Protein AF-A0A482EBH2-F1 (afdb_monomer)

Nearest PDB structures (foldseek):
  5t2n-assembly1_A  TM=8.256E-01  e=3.421E-13  synthetic construct
  6uwj-assembly1_A  TM=8.389E-01  e=2.023E-12  synthetic construct
  6bda-assembly1_A  TM=8.508E-01  e=2.023E-12  Ophiostoma novo-ulmi subsp. americana
  6uwg-assembly1_A  TM=8.204E-01  e=4.636E-12  synthetic construct
  3qqy-assembly1_A  TM=8.266E-01  e=2.720E-12  Ophiostoma novo-ulmi subsp. americana

pLDDT: mean 75.26, std 20.35, range [25.06, 97.5]

Sequence (273 aa):
MNNKVHLTKEGLYQIINIKTSMNLGLSDMLKSEFNEYIPVERPVINTENIPDPYWIAGFVSGEGNFSVNITKSTNKIGKRVQLRFRVTQHERDLKLLEVLIKYLGTGSIYKYPNQPARNFFFYCLISLIYLQITKKMDFMFKKRLLSNASMQHIGFTKLFKRSLGHTDLFYNKNFTGFNAFFGTRHFSTSKPVIVYSNTDTERLKILKENRGKSGVYCWKNNLNGNTYIGSSIELSKRFIQYFNTKYLLLNNSMAICRALIKYGNSNFSLEIL

Organism: NCBI:txid47236

Solvent-accessible surface area (backbone atoms only — not comparable to full-atom values): 16002 Å² total; per-residue (Å²): 107,94,85,50,50,53,80,40,73,69,37,39,50,53,48,49,12,46,40,43,55,38,95,88,31,65,52,72,71,55,49,75,74,48,88,78,76,62,65,44,82,75,82,82,83,82,63,81,69,84,91,47,72,59,55,54,29,54,50,39,36,76,43,38,45,60,47,78,46,77,42,83,37,95,52,99,82,42,56,42,80,41,71,38,42,35,39,55,44,50,51,93,46,46,59,49,52,53,39,49,28,64,73,65,72,51,50,47,79,44,73,70,84,88,46,95,90,63,79,46,43,32,31,39,41,38,66,74,75,56,76,63,48,50,56,55,45,46,64,42,47,72,81,50,45,56,64,73,47,34,58,36,44,53,54,51,52,53,53,46,53,59,56,46,76,76,46,92,80,74,79,73,88,84,66,91,70,67,75,80,74,67,68,83,70,84,71,78,73,81,71,57,81,44,78,42,82,33,45,52,86,40,39,69,57,56,39,62,78,26,55,88,32,58,50,38,37,35,39,33,33,71,84,79,68,52,73,44,68,51,71,34,77,38,36,21,65,55,50,53,42,72,75,27,68,70,52,25,65,76,41,50,88,40,70,61,33,46,46,42,71,74,62,40,50,69,40,22,24,39,32,36,94

Secondary structure (DSSP, 8-state):
-TT-GGGSHHHHHHHHHHHHTSTT---HHHHHH-S---PPPPPP----S-S-HHHHHHHHHHHEEEEEEEEE-SSTTSEEEEEEEEEEEEGGGHHHHHHHHHHHT--EEEEPPS-TTSTTEEEEEE---HHHHHHHHHHHHSS---SHHHHHHHHHHHHHHHHHTT-TT------TTGGGS-----------SEEES-TTTTHHHHHHHTTT--EEEEEEETTT--EEEEEESSHHHHHHHHT-HHHHHHTTTSHHHHHHHHH-GGGEEEEE-

Radius of gyration: 24.24 Å; Cα contacts (8 Å, |Δi|>4): 340; chains: 1; bounding box: 54×57×68 Å

Mean predicted aligned error: 16.68 Å

InterPro domains:
  IPR000305 GIY-YIG endonuclease [PS50164] (212-273)
  IPR004860 Homing endonuclease, LAGLIDADG domain [PF00961] (56-120)
  IPR006350 Intron endonuclease, group I [TIGR01453] (213-273)
  IPR027434 Homing endonuclease [G3DSA:3.10.28.10] (41-174)
  IPR027434 Homing endonuclease [SSF55608] (47-161)
  IPR035901 GIY-YIG endonuclease superfamily [G3DSA:3.40.1440.10] (213-273)
  IPR035901 GIY-YIG endonuclease superfamily [SSF82771] (213-272)
  IPR051289 LAGLIDADG Homing Endonuclease [PTHR36181] (4-120)

Structure (mmCIF, N/CA/C/O backbone):
data_AF-A0A482EBH2-F1
#
_entry.id   AF-A0A482EBH2-F1
#
loop_
_atom_site.group_PDB
_atom_site.id
_atom_site.type_symbol
_atom_site.label_atom_id
_atom_site.label_alt_id
_atom_site.label_comp_id
_atom_site.label_asym_id
_atom_site.label_entity_id
_atom_site.label_seq_id
_atom_site.pdbx_PDB_ins_code
_atom_site.Cartn_x
_atom_site.Cartn_y
_atom_site.Cartn_z
_atom_site.occupancy
_atom_site.B_iso_or_equiv
_atom_site.auth_seq_id
_atom_site.auth_comp_id
_atom_site.auth_asym_id
_atom_site.auth_atom_id
_atom_site.pdbx_PDB_model_num
ATOM 1 N N . MET A 1 1 ? -20.239 1.085 18.382 1.00 74.06 1 MET A N 1
ATOM 2 C CA . MET A 1 1 ? -19.701 2.245 19.135 1.00 74.06 1 MET A CA 1
ATOM 3 C C . MET A 1 1 ? -20.564 3.499 19.015 1.00 74.06 1 MET A C 1
ATOM 5 O O . MET A 1 1 ? -20.867 4.066 20.054 1.00 74.06 1 MET A O 1
ATOM 9 N N . ASN A 1 2 ? -21.013 3.894 17.817 1.00 83.19 2 ASN A N 1
ATOM 10 C CA . ASN A 1 2 ? -21.798 5.127 17.593 1.00 83.19 2 ASN A CA 1
ATOM 11 C C . ASN A 1 2 ? -23.058 5.248 18.468 1.00 83.19 2 ASN A C 1
ATOM 13 O O . ASN A 1 2 ? -23.308 6.303 19.035 1.00 83.19 2 ASN A O 1
ATOM 17 N N . ASN A 1 3 ? -23.777 4.143 18.680 1.00 91.44 3 ASN A N 1
ATOM 18 C CA . ASN A 1 3 ? -24.983 4.120 19.520 1.00 91.44 3 ASN A CA 1
ATOM 19 C C . ASN A 1 3 ? -24.677 3.975 21.024 1.00 91.44 3 ASN A C 1
ATOM 21 O O . ASN A 1 3 ? -25.564 3.663 21.805 1.00 91.44 3 ASN A O 1
ATOM 25 N N . LYS A 1 4 ? -23.406 4.095 21.436 1.00 91.75 4 LYS A N 1
ATOM 26 C CA . LYS A 1 4 ? -22.922 3.945 22.823 1.00 91.75 4 LYS A CA 1
ATOM 27 C C . LYS A 1 4 ? -23.257 2.626 23.548 1.00 91.75 4 LYS A C 1
ATOM 29 O O . LYS A 1 4 ? -22.888 2.473 24.701 1.00 91.75 4 LYS A O 1
ATOM 34 N N . VAL A 1 5 ? -23.796 1.620 22.852 1.00 93.38 5 VAL A N 1
ATOM 35 C CA . VAL A 1 5 ? -24.132 0.286 23.408 1.00 93.38 5 VAL A CA 1
ATOM 36 C C . VAL A 1 5 ? -22.945 -0.407 24.097 1.00 93.38 5 VAL A C 1
ATOM 38 O O . VAL A 1 5 ? -23.131 -1.123 25.068 1.00 93.38 5 VAL A O 1
ATOM 41 N N . HIS A 1 6 ? -21.713 -0.132 23.662 1.00 94.25 6 HIS A N 1
ATOM 42 C CA . HIS A 1 6 ? -20.477 -0.636 24.279 1.00 94.25 6 HIS A CA 1
ATOM 43 C C . HIS A 1 6 ? -20.262 -0.237 25.752 1.00 94.25 6 HIS A C 1
ATOM 45 O O . HIS A 1 6 ? -19.375 -0.788 26.391 1.00 94.25 6 HIS A O 1
ATOM 51 N N . LEU A 1 7 ? -21.031 0.726 26.273 1.00 95.00 7 LEU A N 1
ATOM 52 C CA . LEU A 1 7 ? -21.007 1.124 27.684 1.00 95.00 7 LEU A CA 1
ATOM 53 C C . LEU A 1 7 ? -21.852 0.199 28.578 1.00 95.00 7 LEU A C 1
ATOM 55 O O . LEU A 1 7 ? -21.781 0.301 29.797 1.00 95.00 7 LEU A O 1
ATOM 59 N N . THR A 1 8 ? -22.660 -0.681 27.982 1.00 95.75 8 THR A N 1
ATOM 60 C CA . THR A 1 8 ? -23.417 -1.721 28.696 1.00 95.75 8 THR A CA 1
ATOM 61 C C . THR A 1 8 ? -22.584 -2.992 28.819 1.00 95.75 8 THR A C 1
ATOM 63 O O . THR A 1 8 ? -21.687 -3.234 28.004 1.00 95.75 8 THR A O 1
ATOM 66 N N . LYS A 1 9 ? -22.901 -3.834 29.809 1.00 92.62 9 LYS A N 1
ATOM 67 C CA . LYS A 1 9 ? -22.237 -5.130 29.987 1.00 92.62 9 LYS A CA 1
ATOM 68 C C . LYS A 1 9 ? -22.411 -5.991 28.734 1.00 92.62 9 LYS A C 1
ATOM 70 O O . LYS A 1 9 ? -21.437 -6.515 28.205 1.00 92.62 9 LYS A O 1
ATOM 75 N N . GLU A 1 10 ? -23.619 -6.052 28.195 1.00 92.62 10 GLU A N 1
ATOM 76 C CA . GLU A 1 10 ? -23.969 -6.843 27.015 1.00 92.62 10 GLU A CA 1
ATOM 77 C C . GLU A 1 10 ? -23.191 -6.367 25.781 1.00 92.62 10 GLU A C 1
ATOM 79 O O . GLU A 1 10 ? -22.588 -7.168 25.063 1.00 92.62 10 GLU A O 1
ATOM 84 N N . GLY A 1 11 ? -23.133 -5.051 25.558 1.00 93.94 11 GLY A N 1
ATOM 85 C CA . GLY A 1 11 ? -22.381 -4.468 24.447 1.00 93.94 11 GLY A CA 1
ATOM 86 C C . GLY A 1 11 ? -20.867 -4.655 24.564 1.00 93.94 11 GLY A C 1
ATOM 87 O O . GLY A 1 11 ? -20.193 -4.813 23.544 1.00 93.94 11 GLY A O 1
ATOM 88 N N . LEU A 1 12 ? -20.321 -4.670 25.783 1.00 93.81 12 LEU A N 1
ATOM 89 C CA . LEU A 1 12 ? -18.914 -4.996 26.014 1.00 93.81 12 LEU A CA 1
ATOM 90 C C . LEU A 1 12 ? -18.621 -6.458 25.647 1.00 93.81 12 LEU A C 1
ATOM 92 O O . LEU A 1 12 ? -17.669 -6.715 24.909 1.00 93.81 12 LEU A O 1
ATOM 96 N N . TYR A 1 13 ? -19.466 -7.402 26.069 1.00 94.06 13 TYR A N 1
ATOM 97 C CA . TYR A 1 13 ? -19.318 -8.819 25.711 1.00 94.06 13 TYR A CA 1
ATOM 98 C C . TYR A 1 13 ? -19.429 -9.052 24.196 1.00 94.06 13 TYR A C 1
ATOM 100 O O . TYR A 1 13 ? -18.663 -9.835 23.640 1.00 94.06 13 TYR A O 1
ATOM 108 N N . GLN A 1 14 ? -20.281 -8.309 23.483 1.00 93.56 14 GLN A N 1
ATOM 109 C CA . GLN A 1 14 ? -20.317 -8.353 22.014 1.00 93.56 14 GLN A CA 1
ATOM 110 C C . GLN A 1 14 ? -18.982 -7.934 21.375 1.00 93.56 14 GLN A C 1
ATOM 112 O O . GLN A 1 14 ? -18.542 -8.538 20.395 1.00 93.56 14 GLN A O 1
ATOM 117 N N . ILE A 1 15 ? -18.302 -6.926 21.931 1.00 94.12 15 ILE A N 1
ATOM 118 C CA . ILE A 1 15 ? -16.974 -6.510 21.455 1.00 94.12 15 ILE A CA 1
ATOM 119 C C . ILE A 1 15 ? -15.934 -7.591 21.739 1.00 94.12 15 ILE A C 1
ATOM 121 O O . ILE A 1 15 ? -15.110 -7.871 20.867 1.00 94.12 15 ILE A O 1
ATOM 125 N N . ILE A 1 16 ? -15.979 -8.216 22.919 1.00 95.44 16 ILE A N 1
ATOM 126 C CA . ILE A 1 16 ? -15.094 -9.335 23.261 1.00 95.44 16 ILE A CA 1
ATOM 127 C C . ILE A 1 16 ? -15.304 -10.491 22.277 1.00 95.44 16 ILE A C 1
ATOM 129 O O . I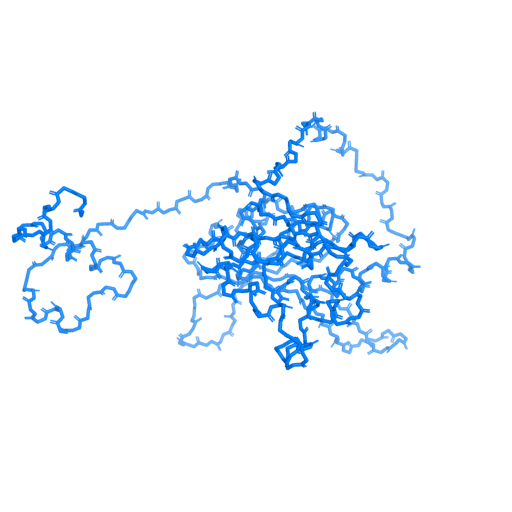LE A 1 16 ? -14.337 -10.940 21.662 1.00 95.44 16 ILE A O 1
ATOM 133 N N . ASN A 1 17 ? -16.552 -10.877 22.009 1.00 95.06 17 ASN A N 1
ATOM 134 C CA . ASN A 1 17 ? -16.905 -11.904 21.028 1.00 95.06 17 ASN A CA 1
ATOM 135 C C . ASN A 1 17 ? -16.325 -11.604 19.633 1.00 95.06 17 ASN A C 1
ATOM 137 O O . ASN A 1 17 ? -15.743 -12.487 19.007 1.00 95.06 17 ASN A O 1
ATOM 141 N N . ILE A 1 18 ? -16.387 -10.358 19.151 1.00 94.56 18 ILE A N 1
ATOM 142 C CA . ILE A 1 18 ? -15.745 -9.962 17.882 1.00 94.56 18 ILE A CA 1
ATOM 143 C C . ILE A 1 18 ? -14.216 -10.049 17.998 1.00 94.56 18 ILE A C 1
ATOM 145 O O . ILE A 1 18 ? -13.541 -10.585 17.115 1.00 94.56 18 ILE A O 1
ATOM 149 N N . LYS A 1 19 ? -13.647 -9.529 19.090 1.00 94.88 19 LYS A N 1
ATOM 150 C CA . LYS A 1 19 ? -12.199 -9.421 19.295 1.00 94.88 19 LYS A CA 1
ATOM 151 C C . LYS A 1 19 ? -11.507 -10.781 19.364 1.00 94.88 19 LYS A C 1
ATOM 153 O O . LYS A 1 19 ? -10.360 -10.881 18.910 1.00 94.88 19 LYS A O 1
ATOM 158 N N . THR A 1 20 ? -12.175 -11.794 19.909 1.00 93.94 20 THR A N 1
ATOM 159 C CA . THR A 1 20 ? -11.680 -13.183 19.970 1.00 93.94 20 THR A CA 1
ATOM 160 C C . THR A 1 20 ? -11.400 -13.736 18.575 1.00 93.94 20 THR A C 1
ATOM 162 O O . THR A 1 20 ? -10.373 -14.370 18.351 1.00 93.94 20 THR A O 1
ATOM 165 N N . SER A 1 21 ? -12.228 -13.357 17.607 1.00 92.75 21 SER A N 1
ATOM 166 C CA . SER A 1 21 ? -12.063 -13.684 16.200 1.00 92.75 21 SER A CA 1
ATOM 167 C C . SER A 1 21 ? -11.281 -12.630 15.424 1.00 92.75 21 SER A C 1
ATOM 169 O O . SER A 1 21 ? -11.179 -12.735 14.211 1.00 92.75 21 SER A O 1
ATOM 171 N N . MET A 1 22 ? -10.656 -11.620 16.031 1.00 92.06 22 MET A N 1
ATOM 172 C CA . MET A 1 22 ? -9.853 -10.624 15.302 1.00 92.06 22 MET A CA 1
ATOM 173 C C . MET A 1 22 ? -8.354 -10.860 15.469 1.00 92.06 22 MET A C 1
ATOM 175 O O . MET A 1 22 ? -7.844 -10.905 16.588 1.00 92.06 22 MET A O 1
ATOM 179 N N . ASN A 1 23 ? -7.626 -10.903 14.349 1.00 90.56 23 ASN A N 1
ATOM 180 C CA . ASN A 1 23 ? -6.169 -11.065 14.303 1.00 90.56 23 ASN A CA 1
ATOM 181 C C . ASN A 1 23 ? -5.703 -12.277 15.135 1.00 90.56 23 ASN A C 1
ATOM 183 O O . ASN A 1 23 ? -6.061 -13.401 14.785 1.00 90.56 23 ASN A O 1
ATOM 187 N N . LEU A 1 24 ? -4.956 -12.034 16.220 1.00 91.38 24 LEU A N 1
ATOM 188 C CA . LEU A 1 24 ? -4.435 -13.037 17.162 1.00 91.38 24 LEU A CA 1
ATOM 189 C C . LEU A 1 24 ? -5.423 -13.430 18.280 1.00 91.38 24 LEU A C 1
ATOM 191 O O . LEU A 1 24 ? -5.065 -14.195 19.166 1.00 91.38 24 LEU A O 1
ATOM 195 N N . GLY A 1 25 ? -6.648 -12.902 18.272 1.00 92.81 25 GLY A N 1
ATOM 196 C CA . GLY A 1 25 ? -7.638 -13.156 19.320 1.00 92.81 25 GLY A CA 1
ATOM 197 C C . GLY A 1 25 ? -7.349 -12.417 20.630 1.00 92.81 25 GLY A C 1
ATOM 198 O O . GLY A 1 25 ? -6.739 -11.342 20.619 1.00 92.81 25 GLY A O 1
ATOM 199 N N . LEU A 1 26 ? -7.863 -12.919 21.754 1.00 93.88 26 LEU A N 1
ATOM 200 C CA . LEU A 1 26 ? -7.685 -12.288 23.070 1.00 93.88 26 LEU A CA 1
ATOM 201 C C . LEU A 1 26 ? -6.278 -12.519 23.633 1.00 93.88 26 LEU A C 1
ATOM 203 O O . LEU A 1 26 ? -5.712 -13.601 23.481 1.00 93.88 26 LEU A O 1
ATOM 207 N N . SER A 1 27 ? -5.746 -11.510 24.326 1.00 93.69 27 SER A N 1
ATOM 208 C CA . SER A 1 27 ? -4.562 -11.666 25.176 1.00 93.69 27 SER A CA 1
ATOM 209 C C . SER A 1 27 ? -4.899 -12.489 26.420 1.00 93.69 27 SER A C 1
ATOM 211 O O . SER A 1 27 ? -6.065 -12.584 26.800 1.00 93.69 27 SER A O 1
ATOM 213 N N . ASP A 1 28 ? -3.889 -13.044 27.088 1.00 93.56 28 ASP A N 1
ATOM 214 C CA . ASP A 1 28 ? -4.118 -13.891 28.266 1.00 93.56 28 ASP A CA 1
ATOM 215 C C . ASP A 1 28 ? -4.761 -13.123 29.426 1.00 93.56 28 ASP A C 1
ATOM 217 O O . ASP A 1 28 ? -5.672 -13.641 30.060 1.00 93.56 28 ASP A O 1
ATOM 221 N N . MET A 1 29 ? -4.401 -11.848 29.602 1.00 94.50 29 MET A N 1
ATOM 222 C CA . MET A 1 29 ? -5.081 -10.945 30.538 1.00 94.50 29 MET A CA 1
ATOM 223 C C . MET A 1 29 ? -6.580 -10.811 30.227 1.00 94.50 29 MET A C 1
ATOM 225 O O . MET A 1 29 ? -7.411 -10.855 31.119 1.00 94.50 29 MET A O 1
ATOM 229 N N . LEU A 1 30 ? -6.969 -10.667 28.957 1.00 92.62 30 LEU A N 1
ATOM 230 C CA . LEU A 1 30 ? -8.393 -10.573 28.618 1.00 92.62 30 LEU A CA 1
ATOM 231 C C . LEU A 1 30 ? -9.109 -11.915 28.793 1.00 92.62 30 LEU A C 1
ATOM 233 O O . LEU A 1 30 ? -10.289 -11.931 29.113 1.00 92.62 30 LEU A O 1
ATOM 237 N N . LYS A 1 31 ? -8.418 -13.043 28.617 1.00 92.19 31 LYS A N 1
ATOM 238 C CA . LYS A 1 31 ? -9.005 -14.356 28.908 1.00 92.19 31 LYS A CA 1
ATOM 239 C C . LYS A 1 31 ? -9.245 -14.557 30.406 1.00 92.19 31 LYS A C 1
ATOM 241 O O . LYS A 1 31 ? -10.218 -15.212 30.744 1.00 92.19 31 LYS A O 1
ATOM 246 N N . SER A 1 32 ? -8.389 -14.013 31.279 1.00 92.31 32 SER A N 1
ATOM 247 C CA . SER A 1 32 ? -8.576 -14.119 32.734 1.00 92.31 32 SER A CA 1
ATOM 248 C C . SER A 1 32 ? -9.678 -13.207 33.274 1.00 92.31 32 SER A C 1
ATOM 250 O O . SER A 1 32 ? -10.275 -13.521 34.295 1.00 92.31 32 SER A O 1
ATOM 252 N N . GLU A 1 33 ? -9.945 -12.085 32.603 1.00 93.00 33 GLU A N 1
ATOM 253 C CA . GLU A 1 33 ? -10.992 -11.130 33.001 1.00 93.00 33 GLU A CA 1
ATOM 254 C C . GLU A 1 33 ? -12.381 -11.486 32.438 1.00 93.00 33 GLU A C 1
ATOM 256 O O . GLU A 1 33 ? -13.405 -11.091 32.996 1.00 93.00 33 GLU A O 1
ATOM 261 N N . PHE A 1 34 ? -12.442 -12.225 31.324 1.00 91.12 34 PHE A N 1
ATOM 262 C CA . PHE A 1 34 ? -13.688 -12.582 30.642 1.00 91.12 34 PHE A CA 1
ATOM 263 C C . PHE A 1 34 ? -13.831 -14.105 30.538 1.00 91.12 34 PHE A C 1
ATOM 265 O O . PHE A 1 34 ? -13.291 -14.730 29.626 1.00 91.12 34 PHE A O 1
ATOM 272 N N . ASN A 1 35 ? -14.609 -14.685 31.456 1.00 81.88 35 ASN A N 1
ATOM 273 C CA . ASN A 1 35 ? -14.716 -16.140 31.621 1.00 81.88 35 ASN A CA 1
ATOM 274 C C . ASN A 1 35 ? -15.669 -16.830 30.627 1.00 81.88 35 ASN A C 1
ATOM 276 O O . ASN A 1 35 ? -15.635 -18.050 30.511 1.00 81.88 35 ASN A O 1
ATOM 280 N N . GLU A 1 36 ? -16.486 -16.076 29.883 1.00 86.25 36 GL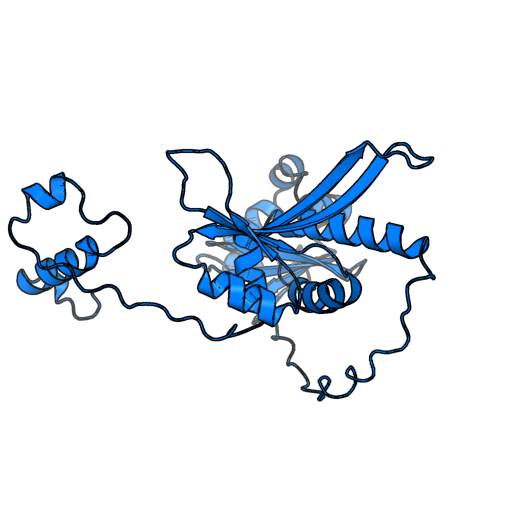U A N 1
ATOM 281 C CA . GLU A 1 36 ? -17.454 -16.625 28.927 1.00 86.25 36 GLU A CA 1
ATOM 282 C C . GLU A 1 36 ? -17.574 -15.719 27.695 1.00 86.25 36 GLU A C 1
ATOM 284 O O . GLU A 1 36 ? -18.101 -14.610 27.759 1.00 86.25 36 GLU A O 1
ATOM 289 N N . TYR A 1 37 ? -17.078 -16.179 26.548 1.00 88.06 37 TYR A N 1
ATOM 290 C CA . TYR A 1 37 ? -17.243 -15.487 25.271 1.00 88.06 37 TYR A CA 1
ATOM 291 C C . TYR A 1 37 ? -17.483 -16.492 24.150 1.00 88.06 37 TYR A C 1
ATOM 293 O O . TYR A 1 37 ? -16.956 -17.604 24.159 1.00 88.06 37 TYR A O 1
ATOM 301 N N . ILE A 1 38 ? -18.265 -16.077 23.158 1.00 91.50 38 ILE A N 1
ATOM 302 C CA . ILE A 1 38 ? -18.581 -16.878 21.975 1.00 91.50 38 ILE A CA 1
ATOM 303 C C . ILE A 1 38 ? -17.913 -16.194 20.784 1.00 91.50 38 ILE A C 1
ATOM 305 O O . ILE A 1 38 ? -18.337 -15.098 20.406 1.00 91.50 38 ILE A O 1
ATOM 309 N N . PRO A 1 39 ? -16.857 -16.783 20.198 1.00 93.50 39 PRO A N 1
ATOM 310 C CA . PRO A 1 39 ? -16.188 -16.175 19.063 1.00 93.50 39 PRO A CA 1
ATOM 311 C C . PRO A 1 39 ? -17.129 -15.957 17.886 1.00 93.50 39 PRO A C 1
ATOM 313 O O . PRO A 1 39 ? -17.811 -16.875 17.440 1.00 93.50 39 PRO A O 1
ATOM 316 N N . VAL A 1 40 ? -17.150 -14.729 17.367 1.00 95.12 40 VAL A N 1
ATOM 317 C CA . VAL A 1 40 ? -17.939 -14.408 16.172 1.00 95.12 40 VAL A CA 1
ATOM 318 C C . VAL A 1 40 ? -17.338 -15.128 14.970 1.00 95.12 40 VAL A C 1
ATOM 320 O O . VAL A 1 40 ? -16.126 -15.070 14.756 1.00 95.12 40 VAL A O 1
ATOM 323 N N . GLU A 1 41 ? -18.161 -15.778 14.154 1.00 93.69 41 GLU A N 1
ATOM 324 C CA . GLU A 1 41 ? -17.674 -16.425 12.938 1.00 93.69 41 GLU A CA 1
ATOM 325 C C . GLU A 1 41 ? -16.988 -15.419 12.004 1.00 93.69 41 GLU A C 1
ATOM 327 O O . GLU A 1 41 ? -17.493 -14.324 11.735 1.00 93.69 41 GLU A O 1
ATOM 332 N N . ARG A 1 42 ? -15.802 -15.782 11.499 1.00 89.56 42 ARG A N 1
ATOM 333 C CA . ARG A 1 42 ? -15.118 -14.959 10.499 1.00 89.56 42 ARG A CA 1
ATOM 334 C C . ARG A 1 42 ? -15.807 -15.146 9.150 1.00 89.56 42 ARG A C 1
ATOM 336 O O . ARG A 1 42 ? -15.890 -16.283 8.688 1.00 89.56 42 ARG A O 1
ATOM 343 N N . PRO A 1 43 ? -16.200 -14.061 8.464 1.00 88.12 43 PRO A N 1
ATOM 344 C CA . PRO A 1 43 ? -16.691 -14.182 7.104 1.00 88.12 43 PRO A CA 1
ATOM 345 C C . PRO A 1 43 ? -15.579 -14.733 6.207 1.00 88.12 43 PRO A C 1
ATOM 347 O O . PRO A 1 43 ? -14.446 -14.239 6.217 1.00 88.12 43 PRO A O 1
ATOM 350 N N . VAL A 1 44 ? -15.907 -15.756 5.422 1.00 84.12 44 VAL A N 1
ATOM 351 C CA . VAL A 1 44 ? -15.018 -16.270 4.379 1.00 84.12 44 VAL A CA 1
ATOM 352 C C . VAL A 1 44 ? -15.026 -15.272 3.225 1.00 84.12 44 VAL A C 1
ATOM 354 O O . VAL A 1 44 ? -16.066 -15.006 2.627 1.00 84.12 44 VAL A O 1
ATOM 357 N N . ILE A 1 45 ? -13.865 -14.690 2.922 1.00 80.12 45 ILE A N 1
ATOM 358 C CA . ILE A 1 45 ? -13.731 -13.735 1.821 1.00 80.12 45 ILE A CA 1
ATOM 359 C C . ILE A 1 45 ? -13.418 -14.506 0.540 1.00 80.12 45 ILE A C 1
ATOM 361 O O . ILE A 1 45 ? -12.279 -14.910 0.306 1.00 80.12 45 ILE A O 1
ATOM 365 N N . ASN A 1 46 ? -14.425 -14.660 -0.315 1.00 78.62 46 ASN A N 1
ATOM 366 C CA . ASN A 1 46 ? -14.253 -15.213 -1.653 1.00 78.62 46 ASN A CA 1
ATOM 367 C C . ASN A 1 46 ? -13.983 -14.080 -2.644 1.00 78.62 46 ASN A C 1
ATOM 369 O O . ASN A 1 46 ? -14.889 -13.368 -3.070 1.00 78.62 46 ASN A O 1
ATOM 373 N N . THR A 1 47 ? -12.714 -13.899 -3.010 1.00 79.06 47 THR A N 1
ATOM 374 C CA . THR A 1 47 ? -12.355 -12.952 -4.071 1.00 79.06 47 THR A CA 1
ATOM 375 C C . THR A 1 47 ? -12.529 -13.630 -5.428 1.00 79.06 47 THR A C 1
ATOM 377 O O . THR A 1 47 ? -11.755 -14.520 -5.769 1.00 79.06 47 THR A O 1
ATOM 380 N N . GLU A 1 48 ? -13.521 -13.210 -6.212 1.00 83.19 48 GLU A N 1
ATOM 381 C CA . GLU A 1 48 ? -13.747 -13.744 -7.567 1.00 83.19 48 GLU A CA 1
ATOM 382 C C . GLU A 1 48 ? -13.050 -12.922 -8.656 1.00 83.19 48 GLU A C 1
ATOM 384 O O . GLU A 1 48 ? -12.567 -13.473 -9.647 1.00 83.19 48 GLU A O 1
ATOM 389 N N . ASN A 1 49 ? -12.983 -11.600 -8.472 1.00 83.50 49 ASN A N 1
ATOM 390 C CA . ASN A 1 49 ? -12.461 -10.654 -9.453 1.00 83.50 49 ASN A CA 1
ATOM 391 C C . ASN A 1 49 ? -11.712 -9.504 -8.773 1.00 83.50 49 ASN A C 1
ATOM 393 O O . ASN A 1 49 ? -11.952 -9.179 -7.611 1.00 83.50 49 ASN A O 1
ATOM 397 N N . ILE A 1 50 ? -10.822 -8.856 -9.527 1.00 80.44 50 ILE A N 1
ATOM 398 C CA . ILE A 1 50 ? -10.183 -7.612 -9.095 1.00 80.44 50 ILE A CA 1
ATOM 399 C C . ILE A 1 50 ? -11.195 -6.468 -9.253 1.00 80.44 50 ILE A C 1
ATOM 401 O O . ILE A 1 50 ? -11.656 -6.247 -10.374 1.00 80.44 50 ILE A O 1
ATOM 405 N N . PRO A 1 51 ? -11.519 -5.722 -8.180 1.00 76.56 51 PRO A N 1
ATOM 406 C CA . PRO A 1 51 ? -12.571 -4.707 -8.218 1.00 76.56 51 PRO A CA 1
ATOM 407 C C . PRO A 1 51 ? -12.179 -3.469 -9.034 1.00 76.56 51 PRO A C 1
ATOM 409 O O . PRO A 1 51 ? -13.022 -2.863 -9.687 1.00 76.56 51 PRO A O 1
ATOM 412 N N . ASP A 1 52 ? -10.901 -3.090 -8.997 1.00 75.19 52 ASP A N 1
ATOM 413 C CA . ASP A 1 52 ? -10.391 -1.877 -9.628 1.00 75.19 52 ASP A CA 1
ATOM 414 C C . ASP A 1 52 ? -8.887 -2.020 -9.946 1.00 75.19 52 ASP A C 1
ATOM 416 O O . ASP A 1 52 ? -8.134 -2.558 -9.127 1.00 75.19 52 ASP A O 1
ATOM 420 N N . PRO A 1 53 ? -8.392 -1.546 -11.104 1.00 70.94 53 PRO A N 1
ATOM 421 C CA . PRO A 1 53 ? -6.964 -1.580 -11.407 1.00 70.94 53 PRO A CA 1
ATOM 422 C C . PRO A 1 53 ? -6.081 -0.851 -10.375 1.00 70.94 53 PRO A C 1
ATOM 424 O O . PRO A 1 53 ? -4.953 -1.288 -10.130 1.00 70.94 53 PRO A O 1
ATOM 427 N N . TYR A 1 54 ? -6.546 0.226 -9.732 1.00 70.31 54 TYR A N 1
ATOM 428 C CA . TYR A 1 54 ? -5.745 0.909 -8.706 1.00 70.31 54 TYR A CA 1
ATOM 429 C C . TYR A 1 54 ? -5.664 0.118 -7.399 1.00 70.31 54 TYR A C 1
ATOM 431 O O . TYR A 1 54 ? -4.678 0.266 -6.673 1.00 70.31 54 TYR A O 1
ATOM 439 N N . TRP A 1 55 ? -6.613 -0.783 -7.132 1.00 78.94 55 TRP A N 1
ATOM 440 C CA . TRP A 1 55 ? -6.518 -1.726 -6.016 1.00 78.94 55 TRP A CA 1
ATOM 441 C C . TRP A 1 55 ? -5.248 -2.581 -6.112 1.00 78.94 55 TRP A C 1
ATOM 443 O O . TRP A 1 55 ? -4.497 -2.675 -5.142 1.00 78.94 55 TRP A O 1
ATOM 453 N N . ILE A 1 56 ? -4.932 -3.118 -7.299 1.00 76.44 56 ILE A N 1
ATOM 454 C CA . ILE A 1 56 ? -3.684 -3.872 -7.504 1.00 76.44 56 ILE A CA 1
ATOM 455 C C . ILE A 1 56 ? -2.479 -2.963 -7.278 1.00 76.44 56 ILE A C 1
ATOM 457 O O . ILE A 1 56 ? -1.492 -3.404 -6.700 1.00 76.44 56 ILE A O 1
ATOM 461 N N . ALA A 1 57 ? -2.532 -1.699 -7.710 1.00 71.00 57 ALA A N 1
ATOM 462 C CA . ALA A 1 57 ? -1.413 -0.788 -7.501 1.00 71.00 57 ALA A CA 1
ATOM 463 C C . ALA A 1 57 ? -1.139 -0.542 -6.009 1.00 71.00 57 ALA A C 1
ATOM 465 O O . ALA A 1 57 ? 0.019 -0.564 -5.584 1.00 71.00 57 ALA A O 1
ATOM 466 N N . GLY A 1 58 ? -2.194 -0.374 -5.208 1.00 72.31 58 GLY A N 1
ATOM 467 C CA . GLY A 1 58 ? -2.100 -0.290 -3.751 1.00 72.31 58 GLY A CA 1
ATOM 468 C C . GLY A 1 58 ? -1.571 -1.584 -3.132 1.00 72.31 58 GLY A C 1
ATOM 469 O O . GLY A 1 58 ? -0.611 -1.547 -2.365 1.00 72.31 58 GLY A O 1
ATOM 470 N N . PHE A 1 59 ? -2.126 -2.727 -3.536 1.00 80.19 59 PHE A N 1
ATOM 471 C CA . PHE A 1 59 ? -1.714 -4.046 -3.055 1.00 80.19 59 PHE A CA 1
ATOM 472 C C . PHE A 1 59 ? -0.233 -4.330 -3.345 1.00 80.19 59 PHE A C 1
ATOM 474 O O . PHE A 1 59 ? 0.531 -4.677 -2.450 1.00 80.19 59 PHE A O 1
ATOM 481 N N . VAL A 1 60 ? 0.214 -4.080 -4.576 1.00 78.25 60 VAL A N 1
ATOM 482 C CA . VAL A 1 60 ? 1.610 -4.234 -5.011 1.00 78.25 60 VAL A CA 1
ATOM 483 C C . VAL A 1 60 ? 2.539 -3.217 -4.348 1.00 78.25 60 VAL A C 1
ATOM 485 O O . VAL A 1 60 ? 3.713 -3.509 -4.147 1.00 78.25 60 VAL A O 1
ATOM 488 N N . SER A 1 61 ? 2.048 -2.034 -3.978 1.00 73.12 61 SER A N 1
ATOM 489 C CA . SER A 1 61 ? 2.856 -1.081 -3.207 1.00 73.12 61 SER A CA 1
ATOM 490 C C . SER A 1 61 ? 3.188 -1.604 -1.804 1.00 73.12 61 SER A C 1
ATOM 492 O O . SER A 1 61 ? 4.237 -1.243 -1.274 1.00 73.12 61 SER A O 1
ATOM 494 N N . GLY A 1 62 ? 2.315 -2.432 -1.215 1.00 74.56 62 GLY A N 1
ATOM 495 C CA . GLY A 1 62 ? 2.539 -3.079 0.081 1.00 74.56 62 GLY A CA 1
ATOM 496 C C . GLY A 1 62 ? 3.311 -4.397 -0.021 1.00 74.56 62 GLY A C 1
ATOM 497 O O . GLY A 1 62 ? 4.322 -4.567 0.651 1.00 74.56 62 GLY A O 1
ATOM 498 N N . GLU A 1 63 ? 2.863 -5.301 -0.896 1.00 79.19 63 GLU A N 1
ATOM 499 C CA . GLU A 1 63 ? 3.315 -6.706 -0.949 1.00 79.19 63 GLU A CA 1
ATOM 500 C C . GLU A 1 63 ? 4.223 -7.029 -2.149 1.00 79.19 63 GLU A C 1
ATOM 502 O O . GLU A 1 63 ? 4.719 -8.149 -2.315 1.00 79.19 63 GLU A O 1
ATOM 507 N N . GLY A 1 64 ? 4.404 -6.066 -3.051 1.00 78.25 64 GLY A N 1
ATOM 508 C CA . GLY A 1 64 ? 5.124 -6.250 -4.301 1.00 78.25 64 GLY A CA 1
ATOM 509 C C . GLY A 1 64 ? 6.631 -6.054 -4.189 1.00 78.25 64 GLY A C 1
ATOM 510 O O . GLY A 1 64 ? 7.146 -5.225 -3.442 1.00 78.25 64 GLY A O 1
ATOM 511 N N . ASN A 1 65 ? 7.359 -6.786 -5.026 1.00 78.31 65 ASN A N 1
ATOM 512 C CA . ASN A 1 65 ? 8.805 -6.715 -5.154 1.00 78.31 65 ASN A CA 1
ATOM 513 C C . ASN A 1 65 ? 9.207 -6.668 -6.630 1.00 78.31 65 ASN A C 1
ATOM 515 O O . ASN A 1 65 ? 8.938 -7.603 -7.387 1.00 78.31 65 ASN A O 1
ATOM 519 N N . PHE A 1 66 ? 9.920 -5.611 -7.017 1.00 77.38 66 PHE A N 1
ATOM 520 C CA . PHE A 1 66 ? 10.554 -5.500 -8.329 1.00 77.38 66 PHE A CA 1
ATOM 521 C C . PHE A 1 66 ? 12.060 -5.672 -8.148 1.00 77.38 66 PHE A C 1
ATOM 523 O O . PHE A 1 66 ? 12.719 -4.856 -7.506 1.00 77.38 66 PHE A O 1
ATOM 530 N N . SER A 1 67 ? 12.622 -6.749 -8.693 1.00 73.00 67 SER A N 1
ATOM 531 C CA . SER A 1 67 ? 14.031 -7.096 -8.492 1.00 73.00 67 SER A CA 1
ATOM 532 C C . SER A 1 67 ? 14.722 -7.505 -9.783 1.00 73.00 67 SER A C 1
ATOM 534 O O . SER A 1 67 ? 14.100 -7.980 -10.733 1.00 73.00 67 SER A O 1
ATOM 536 N N . VAL A 1 68 ? 16.041 -7.335 -9.800 1.00 76.69 68 VAL A N 1
ATOM 537 C CA . VAL A 1 68 ? 16.916 -7.796 -10.876 1.00 76.69 68 VAL A CA 1
ATOM 538 C C . VAL A 1 68 ? 17.722 -8.969 -10.342 1.00 76.69 68 VAL A C 1
ATOM 540 O O . VAL A 1 68 ? 18.411 -8.851 -9.333 1.00 76.69 68 VAL A O 1
ATOM 543 N N . ASN A 1 69 ? 17.618 -10.112 -11.003 1.00 76.00 69 ASN A N 1
ATOM 544 C CA . ASN A 1 69 ? 18.410 -11.296 -10.722 1.00 76.00 69 ASN A CA 1
ATOM 545 C C . ASN A 1 69 ? 19.536 -11.392 -11.743 1.00 76.00 69 ASN A C 1
ATOM 547 O O . ASN A 1 69 ? 19.266 -11.446 -12.941 1.00 76.00 69 ASN A O 1
ATOM 551 N N . ILE A 1 70 ? 20.783 -11.434 -11.289 1.00 82.94 70 ILE A N 1
ATOM 552 C CA . ILE A 1 70 ? 21.939 -11.633 -12.164 1.00 82.94 70 ILE A CA 1
ATOM 553 C C . ILE A 1 70 ? 22.573 -12.960 -11.776 1.00 82.94 70 ILE A C 1
ATOM 555 O O . ILE A 1 70 ? 23.003 -13.141 -10.642 1.00 82.94 70 ILE A O 1
ATOM 559 N N . THR A 1 71 ? 22.603 -13.896 -12.715 1.00 83.62 71 THR A N 1
ATOM 560 C CA . THR A 1 71 ? 23.109 -15.261 -12.512 1.00 83.62 71 THR A CA 1
ATOM 561 C C . THR A 1 71 ? 24.222 -15.553 -13.506 1.00 83.62 71 THR A C 1
ATOM 563 O O . THR A 1 71 ? 24.283 -14.921 -14.561 1.00 83.62 71 THR A O 1
ATOM 566 N N . LYS A 1 72 ? 25.130 -16.481 -13.180 1.00 90.06 72 LYS A N 1
ATOM 567 C CA . LYS A 1 72 ? 26.140 -16.945 -14.142 1.00 90.06 72 LYS A CA 1
ATOM 568 C C . LYS A 1 72 ? 25.447 -17.635 -15.318 1.00 90.06 72 LYS A C 1
ATOM 570 O O . LYS A 1 72 ? 24.434 -18.306 -15.137 1.00 90.06 72 LYS A O 1
ATOM 575 N N . SER A 1 73 ? 25.983 -17.444 -16.514 1.00 89.44 73 SER A N 1
ATOM 576 C CA . SER A 1 73 ? 25.450 -18.022 -17.746 1.00 89.44 73 SER A CA 1
ATOM 577 C C . SER A 1 73 ? 26.588 -18.399 -18.675 1.00 89.44 73 SER A C 1
ATOM 579 O O . SER A 1 73 ? 27.636 -17.768 -18.658 1.00 89.44 73 SER A O 1
ATOM 581 N N . THR A 1 74 ? 26.349 -19.374 -19.543 1.00 90.38 74 THR A N 1
ATOM 582 C CA . THR A 1 74 ? 27.289 -19.815 -20.586 1.00 90.38 74 THR A CA 1
ATOM 583 C C . THR A 1 74 ? 27.314 -18.896 -21.814 1.00 90.38 74 THR A C 1
ATOM 585 O O . THR A 1 74 ? 27.925 -19.221 -22.825 1.00 90.38 74 THR A O 1
ATOM 588 N N . ASN A 1 75 ? 26.629 -17.749 -21.765 1.00 82.38 75 ASN A N 1
ATOM 589 C CA . ASN A 1 75 ? 26.614 -16.799 -22.874 1.00 82.38 75 ASN A CA 1
ATOM 590 C C . ASN A 1 75 ? 27.950 -16.039 -22.951 1.00 82.38 75 ASN A C 1
ATOM 592 O O . ASN A 1 75 ? 28.710 -16.018 -21.988 1.00 82.38 75 ASN A O 1
ATOM 596 N N . LYS A 1 76 ? 28.214 -15.347 -24.068 1.00 86.00 76 LYS A N 1
ATOM 597 C CA . LYS A 1 76 ? 29.463 -14.577 -24.275 1.00 86.00 76 LYS A CA 1
ATOM 598 C C . LYS A 1 76 ? 29.767 -13.570 -23.152 1.00 86.00 76 LYS A C 1
ATOM 600 O O . LYS A 1 76 ? 30.920 -13.280 -22.878 1.00 86.00 76 LYS A O 1
ATOM 605 N N . ILE A 1 77 ? 28.727 -13.046 -22.503 1.00 85.75 77 ILE A N 1
ATOM 606 C CA . ILE A 1 77 ? 28.818 -12.070 -21.403 1.00 85.75 77 ILE A CA 1
ATOM 607 C C . ILE A 1 77 ? 29.073 -12.761 -20.042 1.00 85.75 77 ILE A C 1
ATOM 609 O O . ILE A 1 77 ? 29.393 -12.107 -19.050 1.00 85.75 77 ILE A O 1
ATOM 613 N N . GLY A 1 78 ? 28.911 -14.084 -19.956 1.00 88.44 78 GLY A N 1
ATOM 614 C CA . GLY A 1 78 ? 29.082 -14.882 -18.739 1.00 88.44 78 GLY A CA 1
ATOM 615 C C . GLY A 1 78 ? 27.968 -14.708 -17.697 1.00 88.44 78 GLY A C 1
ATOM 616 O O . GLY A 1 78 ? 28.022 -15.289 -16.609 1.00 88.44 78 GLY A O 1
ATOM 617 N N . LYS A 1 79 ? 26.958 -13.876 -17.984 1.00 83.81 79 LYS A N 1
ATOM 618 C CA . LYS A 1 79 ? 25.904 -13.478 -17.044 1.00 83.81 79 LYS A CA 1
ATOM 619 C C . LYS A 1 79 ? 24.541 -13.423 -17.726 1.00 83.81 79 LYS A C 1
ATOM 621 O O . LYS A 1 79 ? 24.392 -12.888 -18.825 1.00 83.81 79 LYS A O 1
ATOM 626 N N . ARG A 1 80 ? 23.519 -13.921 -17.032 1.00 78.00 80 ARG A N 1
ATOM 627 C CA . ARG A 1 80 ? 22.103 -13.795 -17.381 1.00 78.00 80 ARG A CA 1
ATOM 628 C C . ARG A 1 80 ? 21.440 -12.827 -16.417 1.00 78.00 80 ARG A C 1
ATOM 630 O O . ARG A 1 80 ? 21.428 -13.056 -15.208 1.00 78.00 80 ARG A O 1
ATOM 637 N N . VAL A 1 81 ? 20.857 -11.771 -16.971 1.00 76.69 81 VAL A N 1
ATOM 638 C CA . VAL A 1 81 ? 20.045 -10.803 -16.233 1.00 76.69 81 VAL A CA 1
ATOM 639 C C . VAL A 1 81 ? 18.576 -11.177 -16.410 1.00 76.69 81 VAL A C 1
ATOM 641 O O . VAL A 1 81 ? 18.109 -11.350 -17.533 1.00 76.69 81 VAL A O 1
ATOM 644 N N . GLN A 1 82 ? 17.845 -11.319 -15.311 1.00 72.69 82 GLN A N 1
ATOM 645 C CA . GLN A 1 82 ? 16.407 -11.559 -15.300 1.00 72.69 82 GLN A CA 1
ATOM 646 C C . GLN A 1 82 ? 15.736 -10.490 -14.455 1.00 72.69 82 GLN A C 1
ATOM 648 O O . GLN A 1 82 ? 16.090 -10.254 -13.302 1.00 72.69 82 GLN A O 1
ATOM 653 N N . LEU A 1 83 ? 14.722 -9.874 -15.026 1.00 69.50 83 LEU A N 1
ATOM 654 C CA . LEU A 1 83 ? 13.826 -8.996 -14.305 1.00 69.50 83 LEU A CA 1
ATOM 655 C C . LEU A 1 83 ? 12.757 -9.866 -13.621 1.00 69.50 83 LEU A C 1
ATOM 657 O O . LEU A 1 83 ? 12.236 -10.797 -14.226 1.00 69.50 83 LEU A O 1
ATOM 661 N N . ARG A 1 84 ? 12.463 -9.629 -12.342 1.00 73.50 84 ARG A N 1
ATOM 662 C CA . ARG A 1 84 ? 11.448 -10.372 -11.587 1.00 73.50 84 ARG A CA 1
ATOM 663 C C . ARG A 1 84 ? 10.486 -9.419 -10.900 1.00 73.50 84 ARG A C 1
ATOM 665 O O . ARG A 1 84 ? 10.916 -8.567 -10.124 1.00 73.50 84 ARG A O 1
ATOM 672 N N . PHE A 1 85 ? 9.199 -9.623 -11.151 1.00 78.00 85 PHE A N 1
ATOM 673 C CA . PHE A 1 85 ? 8.129 -9.068 -10.337 1.00 78.00 85 PHE A CA 1
ATOM 674 C C . PHE A 1 85 ? 7.542 -10.186 -9.471 1.00 78.00 85 PHE A C 1
ATOM 676 O O . PHE A 1 85 ? 7.219 -11.264 -9.976 1.00 78.00 85 PHE A O 1
ATOM 683 N N . ARG A 1 86 ? 7.470 -9.950 -8.162 1.00 80.50 86 ARG A N 1
ATOM 684 C CA . ARG A 1 86 ? 6.933 -10.895 -7.183 1.00 80.50 86 ARG A CA 1
ATOM 685 C C . ARG A 1 86 ? 5.902 -10.215 -6.304 1.00 80.50 86 ARG A C 1
ATOM 687 O O . ARG A 1 86 ? 6.089 -9.059 -5.942 1.00 80.50 86 ARG A O 1
ATOM 694 N N . VAL A 1 87 ? 4.872 -10.955 -5.929 1.00 83.50 87 VAL A N 1
ATOM 695 C CA . VAL A 1 87 ? 3.950 -10.596 -4.850 1.00 83.50 87 VAL A CA 1
ATOM 696 C C . VAL A 1 87 ? 3.929 -11.760 -3.876 1.00 83.50 87 VAL A C 1
ATOM 698 O O . VAL A 1 87 ? 3.705 -12.892 -4.302 1.00 83.50 87 VAL A O 1
ATOM 701 N N . THR A 1 88 ? 4.193 -11.499 -2.602 1.00 82.12 88 THR A N 1
ATOM 702 C CA . THR A 1 88 ? 4.204 -12.529 -1.556 1.00 82.12 88 THR A CA 1
ATOM 703 C C . THR A 1 88 ? 2.960 -12.368 -0.701 1.00 82.12 88 THR A C 1
ATOM 705 O O . THR A 1 88 ? 2.628 -11.252 -0.327 1.00 82.12 88 THR A O 1
ATOM 708 N N . GLN A 1 89 ? 2.261 -13.460 -0.404 1.00 83.81 89 GLN A N 1
ATOM 709 C CA . GLN A 1 89 ? 1.097 -13.418 0.475 1.00 83.81 89 GLN A CA 1
ATOM 710 C C . GLN A 1 89 ? 0.912 -14.743 1.220 1.00 83.81 89 GLN A C 1
ATOM 712 O O . GLN A 1 89 ? 1.425 -15.785 0.807 1.00 83.81 89 GLN A O 1
ATOM 717 N N . HIS A 1 90 ? 0.195 -14.709 2.338 1.00 83.19 90 HIS A N 1
ATOM 718 C CA . HIS A 1 90 ? -0.153 -15.910 3.090 1.00 83.19 90 HIS A CA 1
ATOM 719 C C . HIS A 1 90 ? -1.083 -16.848 2.286 1.00 83.19 90 HIS A C 1
ATOM 721 O O . HIS A 1 90 ? -1.888 -16.398 1.473 1.00 83.19 90 HIS A O 1
ATOM 727 N N . GLU A 1 91 ? -1.030 -18.157 2.538 1.00 84.25 91 GLU A N 1
ATOM 728 C CA . GLU A 1 91 ? -1.790 -19.180 1.795 1.00 84.25 91 GLU A CA 1
ATOM 729 C C . GLU A 1 91 ? -3.303 -19.077 1.897 1.00 84.25 91 GLU A C 1
ATOM 731 O O . GLU A 1 91 ? -4.023 -19.495 0.995 1.00 84.25 91 GLU A O 1
ATOM 736 N N . ARG A 1 92 ? -3.773 -18.445 2.968 1.00 84.12 92 ARG A N 1
ATOM 737 C CA . ARG A 1 92 ? -5.182 -18.098 3.172 1.00 84.12 92 ARG A CA 1
ATOM 738 C C . ARG A 1 92 ? -5.752 -17.294 1.998 1.00 84.12 92 ARG A C 1
ATOM 740 O O . ARG A 1 92 ? -6.940 -17.384 1.730 1.00 84.12 92 ARG A O 1
ATOM 747 N N . ASP A 1 93 ? -4.898 -16.546 1.296 1.00 86.12 93 ASP A N 1
ATOM 748 C CA . ASP A 1 93 ? -5.258 -15.712 0.152 1.00 86.12 93 ASP A CA 1
ATOM 749 C C . ASP A 1 93 ? -4.738 -16.314 -1.169 1.00 86.12 93 ASP A C 1
ATOM 751 O O . ASP A 1 93 ? -4.531 -15.600 -2.152 1.00 86.12 93 ASP A O 1
ATOM 755 N N . LEU A 1 94 ? -4.540 -17.638 -1.240 1.00 86.00 94 LEU A N 1
ATOM 756 C CA . LEU A 1 94 ? -4.157 -18.331 -2.478 1.00 86.00 94 LEU A CA 1
ATOM 757 C C . LEU A 1 94 ? -5.108 -17.981 -3.629 1.00 86.00 94 LEU A C 1
ATOM 759 O O . LEU A 1 94 ? -4.662 -17.677 -4.736 1.00 86.00 94 LEU A O 1
ATOM 763 N N . LYS A 1 95 ? -6.416 -17.932 -3.345 1.00 87.81 95 LYS A N 1
ATOM 764 C CA . LYS A 1 95 ? -7.429 -17.592 -4.346 1.00 87.81 95 LYS A CA 1
ATOM 765 C C . LYS A 1 95 ? -7.225 -16.196 -4.937 1.00 87.81 95 LYS A C 1
ATOM 767 O O . LYS A 1 95 ? -7.393 -15.999 -6.138 1.00 87.81 95 LYS A O 1
ATOM 772 N N . LEU A 1 96 ? -6.798 -15.236 -4.117 1.00 87.88 96 LEU A N 1
ATOM 773 C CA . LEU A 1 96 ? -6.471 -13.889 -4.575 1.00 87.88 96 LEU A CA 1
ATOM 774 C C . LEU A 1 96 ? -5.265 -13.898 -5.526 1.00 87.88 96 LEU A C 1
ATOM 776 O O . LEU A 1 96 ? -5.282 -13.198 -6.539 1.00 87.88 96 LEU A O 1
ATOM 780 N N . LEU A 1 97 ? -4.233 -14.699 -5.237 1.00 87.00 97 LEU A N 1
ATOM 781 C CA . LEU A 1 97 ? -3.072 -14.840 -6.122 1.00 87.00 97 LEU A CA 1
ATOM 782 C C . LEU A 1 97 ? -3.456 -15.461 -7.477 1.00 87.00 97 LEU A C 1
ATOM 784 O O . LEU A 1 97 ? -2.955 -15.010 -8.509 1.00 8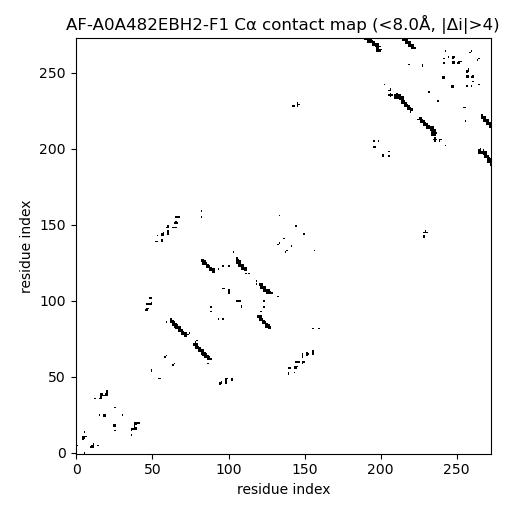7.00 97 LEU A O 1
ATOM 788 N N . GLU A 1 98 ? -4.377 -16.431 -7.502 1.00 88.12 98 GLU A N 1
ATOM 789 C CA . GLU A 1 98 ? -4.932 -16.988 -8.748 1.00 88.12 98 GLU A CA 1
ATOM 790 C C . GLU A 1 98 ? -5.679 -15.925 -9.562 1.00 88.12 98 GLU A C 1
ATOM 792 O O . GLU A 1 98 ? -5.458 -15.783 -10.768 1.00 88.12 98 GLU A O 1
ATOM 797 N N . VAL A 1 99 ? -6.533 -15.135 -8.901 1.00 88.56 99 VAL A N 1
ATOM 798 C CA . VAL A 1 99 ? -7.270 -14.030 -9.530 1.00 88.56 99 VAL A CA 1
ATOM 799 C C . VAL A 1 99 ? -6.310 -12.968 -10.074 1.00 88.56 99 VAL A C 1
ATOM 801 O O . VAL A 1 99 ? -6.531 -12.448 -11.168 1.00 88.56 99 VAL A O 1
ATOM 804 N N . LEU A 1 100 ? -5.206 -12.684 -9.376 1.00 84.25 100 LEU A N 1
ATOM 805 C CA . LEU A 1 100 ? -4.159 -11.779 -9.854 1.00 84.25 100 LEU A CA 1
ATOM 806 C C . LEU A 1 100 ? -3.456 -12.310 -11.110 1.00 84.25 100 LEU A C 1
ATOM 808 O O . LEU A 1 100 ? -3.264 -11.540 -12.052 1.00 84.25 100 LEU A O 1
ATOM 812 N N . ILE A 1 101 ? -3.116 -13.603 -11.167 1.00 84.12 101 ILE A N 1
ATOM 813 C CA . ILE A 1 101 ? -2.542 -14.223 -12.376 1.00 84.12 101 ILE A CA 1
ATOM 814 C C . ILE A 1 101 ? -3.529 -14.136 -13.536 1.00 84.12 101 ILE A C 1
ATOM 816 O O . ILE A 1 101 ? -3.156 -13.690 -14.623 1.00 84.12 101 ILE A O 1
ATOM 820 N N . LYS A 1 102 ? -4.798 -14.492 -13.299 1.00 85.75 102 LYS A N 1
ATOM 821 C CA . LYS A 1 102 ? -5.865 -14.392 -14.302 1.00 85.75 102 LYS A CA 1
ATOM 822 C C . LYS A 1 102 ? -6.008 -12.958 -14.816 1.00 85.75 102 LYS A C 1
ATOM 824 O O . LYS A 1 102 ? -6.078 -12.742 -16.022 1.00 85.75 102 LYS A O 1
ATOM 829 N N . TYR A 1 103 ? -6.000 -11.971 -13.919 1.00 82.75 103 TYR A N 1
ATOM 830 C CA . TYR A 1 103 ? -6.117 -10.559 -14.279 1.00 82.75 103 TYR A CA 1
ATOM 831 C C . TYR A 1 103 ? -4.911 -10.052 -15.082 1.00 82.75 103 TYR A C 1
ATOM 833 O O . TYR A 1 103 ? -5.071 -9.275 -16.029 1.00 82.75 103 TYR A O 1
ATOM 841 N N . LEU A 1 104 ? -3.694 -10.449 -14.707 1.00 78.06 104 LEU A N 1
ATOM 842 C CA . LEU A 1 104 ? -2.466 -10.033 -15.389 1.00 78.06 104 LEU A CA 1
ATOM 843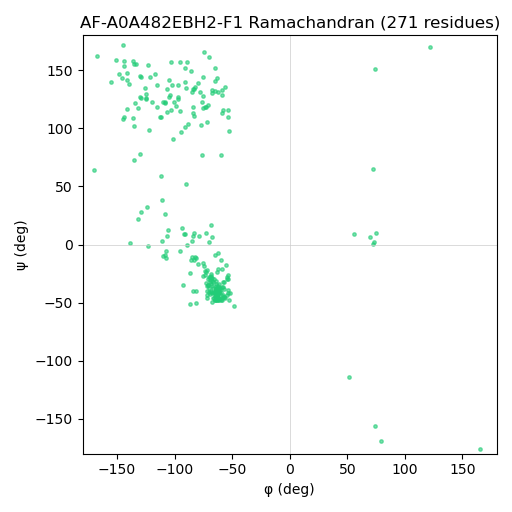 C C . LEU A 1 104 ? -2.210 -10.825 -16.680 1.00 78.06 104 LEU A C 1
ATOM 845 O O . LEU A 1 104 ? -1.447 -10.358 -17.523 1.00 78.06 104 LEU A O 1
ATOM 849 N N . GLY A 1 105 ? -2.876 -11.969 -16.855 1.00 78.31 105 GLY A N 1
ATOM 850 C CA . GLY A 1 105 ? -2.747 -12.857 -18.012 1.00 78.31 105 GLY A CA 1
ATOM 851 C C . GLY A 1 105 ? -1.460 -13.685 -18.014 1.00 78.31 105 GLY A C 1
ATOM 852 O O . GLY A 1 105 ? -1.118 -14.287 -19.026 1.00 78.31 105 GLY A O 1
ATOM 853 N N . THR A 1 106 ? -0.705 -13.678 -16.913 1.00 77.19 106 THR A N 1
ATOM 854 C CA . THR A 1 106 ? 0.592 -14.349 -16.794 1.00 77.19 106 THR A CA 1
ATOM 855 C C . THR A 1 106 ? 1.042 -14.415 -15.333 1.00 77.19 106 THR A C 1
ATOM 857 O O . THR A 1 106 ? 0.555 -13.671 -14.480 1.00 77.19 106 THR A O 1
ATOM 860 N N . GLY A 1 107 ? 1.998 -15.297 -15.058 1.00 79.69 107 GLY A N 1
ATOM 861 C CA . GLY A 1 107 ? 2.573 -15.539 -13.743 1.00 79.69 107 GLY A CA 1
ATOM 862 C C . GLY A 1 107 ? 2.413 -16.982 -13.297 1.00 79.69 107 GLY A C 1
ATOM 863 O O . GLY A 1 107 ? 1.738 -17.789 -13.935 1.00 79.69 107 GLY A O 1
ATOM 864 N N . SER A 1 108 ? 3.093 -17.328 -12.214 1.00 82.81 108 SER A N 1
ATOM 865 C CA . SER A 1 108 ? 3.032 -18.663 -11.626 1.00 82.81 108 SER A CA 1
ATOM 866 C C . SER A 1 108 ? 3.146 -18.559 -10.109 1.00 82.81 108 SER A C 1
ATOM 868 O O . SER A 1 108 ? 3.872 -17.708 -9.587 1.00 82.81 108 SER A O 1
ATOM 870 N N . ILE A 1 109 ? 2.407 -19.412 -9.403 1.00 85.06 109 ILE A N 1
ATOM 871 C CA . ILE A 1 109 ? 2.418 -19.487 -7.941 1.00 85.06 109 ILE A CA 1
ATOM 872 C C . ILE A 1 109 ? 3.479 -20.493 -7.507 1.00 85.06 109 ILE A C 1
ATOM 874 O O . ILE A 1 109 ? 3.566 -21.594 -8.045 1.00 85.06 109 ILE A O 1
ATOM 878 N N . TYR A 1 110 ? 4.265 -20.110 -6.508 1.00 83.06 110 TYR A N 1
ATOM 879 C CA . TYR A 1 110 ? 5.285 -20.946 -5.897 1.00 83.06 110 TYR A CA 1
ATOM 880 C C . TYR A 1 110 ? 5.123 -20.926 -4.379 1.00 83.06 110 TYR A C 1
ATOM 882 O O . TYR A 1 110 ? 4.796 -19.895 -3.785 1.00 83.06 110 TYR A O 1
ATOM 890 N N . LYS A 1 111 ? 5.400 -22.062 -3.742 1.00 79.88 111 LYS A N 1
ATOM 891 C CA . LYS A 1 111 ? 5.502 -22.167 -2.285 1.00 79.88 111 LYS A CA 1
ATOM 892 C C . LYS A 1 111 ? 6.952 -21.932 -1.867 1.00 79.88 111 LYS A C 1
ATOM 894 O O . LYS A 1 111 ? 7.865 -22.390 -2.553 1.00 79.88 111 LYS A O 1
ATOM 899 N N . TYR A 1 112 ? 7.182 -21.216 -0.768 1.00 69.44 112 TYR A N 1
ATOM 900 C CA . TYR A 1 112 ? 8.528 -21.107 -0.200 1.00 69.44 112 TYR A CA 1
ATOM 901 C C . TYR A 1 112 ? 8.944 -22.448 0.433 1.00 69.44 112 TYR A C 1
ATOM 903 O O . TYR A 1 112 ? 8.264 -22.902 1.353 1.00 69.44 112 TYR A O 1
ATOM 911 N N . PRO A 1 113 ? 10.037 -23.092 -0.020 1.00 58.31 113 PRO A N 1
ATOM 912 C CA . PRO A 1 113 ? 10.536 -24.298 0.626 1.00 58.31 113 PRO A CA 1
ATOM 913 C C . PRO A 1 113 ? 11.355 -23.939 1.881 1.00 58.31 113 PRO A C 1
ATOM 915 O O . PRO A 1 113 ? 12.174 -23.022 1.852 1.00 58.31 113 PRO A O 1
ATOM 918 N N . ASN A 1 114 ? 11.164 -24.713 2.954 1.00 53.69 114 ASN A N 1
ATOM 919 C CA . ASN A 1 114 ? 12.041 -24.833 4.130 1.00 53.69 114 ASN A CA 1
ATOM 920 C C . ASN A 1 114 ? 12.113 -23.672 5.140 1.00 53.69 114 ASN A C 1
ATOM 922 O O . ASN A 1 114 ? 13.201 -23.159 5.388 1.00 53.69 114 ASN A O 1
ATOM 926 N N . GLN A 1 115 ? 11.017 -23.359 5.846 1.00 51.53 115 GLN A N 1
ATOM 927 C CA . GLN A 1 115 ? 11.111 -22.824 7.219 1.00 51.53 115 GLN A CA 1
ATOM 928 C C . GLN A 1 115 ? 9.944 -23.331 8.090 1.00 51.53 115 GLN A C 1
ATOM 930 O O . GLN A 1 115 ? 8.827 -22.840 7.923 1.00 51.53 115 GLN A O 1
ATOM 935 N N . PRO A 1 116 ? 10.174 -24.242 9.060 1.00 50.41 116 PRO A N 1
ATOM 936 C CA . PRO A 1 116 ? 9.104 -24.856 9.858 1.00 50.41 116 PRO A CA 1
ATOM 937 C C . PRO A 1 116 ? 8.249 -23.850 10.653 1.00 50.41 116 PRO A C 1
ATOM 939 O O . PRO A 1 116 ? 7.098 -24.141 10.953 1.00 50.41 116 PRO A O 1
ATOM 942 N N . ALA A 1 117 ? 8.759 -22.639 10.914 1.00 49.34 117 ALA A N 1
ATOM 943 C CA . ALA A 1 117 ? 8.032 -21.559 11.593 1.00 49.34 117 ALA A CA 1
ATOM 944 C C . ALA A 1 117 ? 7.349 -20.533 10.653 1.00 49.34 117 ALA A C 1
ATOM 946 O O . ALA A 1 117 ? 6.656 -19.638 11.130 1.00 49.34 117 ALA A O 1
ATOM 947 N N . ARG A 1 118 ? 7.543 -20.620 9.324 1.00 46.41 118 ARG A N 1
ATOM 948 C CA . ARG A 1 118 ? 6.989 -19.682 8.313 1.00 46.41 118 ARG A CA 1
ATOM 949 C C . ARG A 1 118 ? 6.263 -20.395 7.164 1.00 46.41 118 ARG A C 1
ATOM 951 O O . ARG A 1 118 ? 6.217 -19.885 6.046 1.00 46.41 118 ARG A O 1
ATOM 958 N N . ASN A 1 119 ? 5.711 -21.576 7.425 1.00 48.72 119 ASN A N 1
ATOM 959 C CA . ASN A 1 119 ? 5.230 -22.538 6.424 1.00 48.72 119 ASN A CA 1
ATOM 960 C C . ASN A 1 119 ? 3.983 -22.141 5.603 1.00 48.72 119 ASN A C 1
ATOM 962 O O . ASN A 1 119 ? 3.402 -22.993 4.933 1.00 48.72 119 ASN A O 1
ATOM 966 N N . PHE A 1 120 ? 3.596 -20.867 5.577 1.00 57.78 120 PHE A N 1
ATOM 967 C CA . PHE A 1 120 ? 2.295 -20.453 5.055 1.00 57.78 120 PHE A CA 1
ATOM 968 C C . PHE A 1 120 ? 2.344 -19.280 4.075 1.00 57.78 120 PHE A C 1
ATOM 970 O O . PHE A 1 120 ? 1.344 -18.596 3.902 1.00 57.78 120 PHE A O 1
ATOM 977 N N . PHE A 1 121 ? 3.481 -19.016 3.425 1.00 59.03 121 PHE A N 1
ATOM 978 C CA . PHE A 1 121 ? 3.573 -17.959 2.412 1.00 59.03 121 PHE A CA 1
ATOM 979 C C . PHE A 1 121 ? 3.737 -18.538 1.004 1.00 59.03 121 PHE A C 1
ATOM 981 O O . PHE A 1 121 ? 4.697 -19.257 0.706 1.00 59.03 121 PHE A O 1
ATOM 988 N N . PHE A 1 122 ? 2.808 -18.173 0.124 1.00 61.25 122 PHE A N 1
ATOM 989 C CA . PHE A 1 122 ? 2.953 -18.311 -1.317 1.00 61.25 122 PHE A CA 1
ATOM 990 C C . PHE A 1 122 ? 3.559 -17.032 -1.886 1.00 61.25 122 PHE A C 1
ATOM 992 O O . PHE A 1 122 ? 3.375 -15.933 -1.362 1.00 61.25 122 PHE A O 1
ATOM 999 N N . TYR A 1 123 ? 4.268 -17.158 -2.997 1.00 63.41 123 TYR A N 1
ATOM 1000 C CA . TYR A 1 123 ? 4.586 -16.006 -3.819 1.00 63.41 123 TYR A CA 1
ATOM 1001 C C . TYR A 1 123 ? 4.138 -16.251 -5.251 1.00 63.41 123 TYR A C 1
ATOM 1003 O O . TYR A 1 123 ? 4.367 -17.308 -5.838 1.00 63.41 123 TYR A O 1
ATOM 1011 N N . CYS A 1 124 ? 3.496 -15.244 -5.823 1.00 59.84 124 CYS A N 1
ATOM 1012 C CA . CYS A 1 124 ? 3.263 -15.161 -7.248 1.00 59.84 124 CYS A CA 1
ATOM 1013 C C . CYS A 1 124 ? 4.520 -14.562 -7.877 1.00 59.84 124 CYS A C 1
ATOM 1015 O O . CYS A 1 124 ? 4.868 -13.407 -7.615 1.00 59.84 124 CYS A O 1
ATOM 1017 N N . LEU A 1 125 ? 5.233 -15.357 -8.671 1.00 56.41 125 LEU A N 1
ATOM 1018 C CA . LEU A 1 125 ? 6.323 -14.878 -9.506 1.00 56.41 125 LEU A CA 1
ATOM 1019 C C . LEU A 1 125 ? 5.789 -14.691 -10.917 1.00 56.41 125 LEU A C 1
ATOM 1021 O O . LEU A 1 125 ? 5.387 -15.637 -11.595 1.00 56.41 125 LEU A O 1
ATOM 1025 N N . ILE A 1 126 ? 5.856 -13.456 -11.381 1.00 58.56 126 ILE A N 1
ATOM 1026 C CA . ILE A 1 126 ? 5.510 -13.111 -12.747 1.00 58.56 126 ILE A CA 1
ATOM 1027 C C . ILE A 1 126 ? 6.807 -13.117 -13.554 1.00 58.56 126 ILE A C 1
ATOM 1029 O O . ILE A 1 126 ? 7.608 -12.180 -13.514 1.00 58.56 126 ILE A O 1
ATOM 1033 N N . SER A 1 127 ? 7.046 -14.254 -14.215 1.00 49.19 127 SER A N 1
ATOM 1034 C CA . SER A 1 127 ? 8.112 -14.437 -15.201 1.00 49.19 127 SER A CA 1
ATOM 1035 C C . SER A 1 127 ? 7.643 -13.899 -16.550 1.00 49.19 127 SER A C 1
ATOM 1037 O O . SER A 1 127 ? 6.503 -14.086 -16.958 1.00 49.19 127 SER A O 1
ATOM 1039 N N . LEU A 1 128 ? 8.517 -13.166 -17.222 1.00 49.00 128 LEU A N 1
ATOM 1040 C CA . LEU A 1 128 ? 8.134 -12.192 -18.229 1.00 49.00 128 LEU A CA 1
ATOM 1041 C C . LEU A 1 128 ? 7.910 -12.803 -19.611 1.00 49.00 128 LEU A C 1
ATOM 1043 O O . LEU A 1 128 ? 8.862 -13.207 -20.272 1.00 49.00 128 LEU A O 1
ATOM 1047 N N . ILE A 1 129 ? 6.678 -12.667 -20.101 1.00 47.34 129 ILE A N 1
ATOM 1048 C CA . ILE A 1 129 ? 6.420 -12.179 -21.461 1.00 47.34 129 ILE A CA 1
ATOM 1049 C C . ILE A 1 129 ? 6.008 -10.704 -21.285 1.00 47.34 129 ILE A C 1
ATOM 1051 O O . ILE A 1 129 ? 4.870 -10.372 -20.966 1.00 47.34 129 ILE A O 1
ATOM 1055 N N . TYR A 1 130 ? 7.005 -9.813 -21.333 1.00 49.81 130 TYR A N 1
ATOM 1056 C CA . TYR A 1 130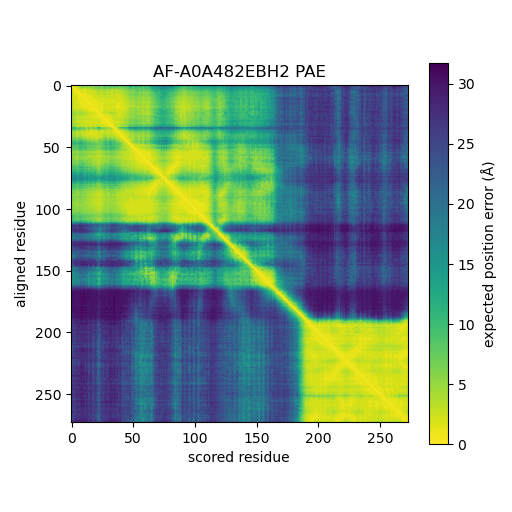 ? 7.003 -8.499 -20.664 1.00 49.81 130 TYR A CA 1
ATOM 1057 C C . TYR A 1 130 ? 6.090 -7.429 -21.287 1.00 49.81 130 TYR A C 1
ATOM 1059 O O . TYR A 1 130 ? 5.690 -6.495 -20.597 1.00 49.81 130 TYR A O 1
ATOM 1067 N N . LEU A 1 131 ? 5.752 -7.528 -22.576 1.00 45.62 131 LEU A N 1
ATOM 1068 C CA . LEU A 1 131 ? 5.172 -6.400 -23.322 1.00 45.62 131 LEU A CA 1
ATOM 1069 C C . LEU A 1 131 ? 3.758 -5.992 -22.851 1.00 45.62 131 LEU A C 1
ATOM 1071 O O . LEU A 1 131 ? 3.390 -4.819 -22.917 1.00 45.62 131 LEU A O 1
ATOM 1075 N N . GLN A 1 132 ? 2.963 -6.953 -22.372 1.00 45.84 132 GLN A N 1
ATOM 1076 C CA . GLN A 1 132 ? 1.585 -6.735 -21.907 1.00 45.84 132 GLN A CA 1
ATOM 1077 C C . GLN A 1 132 ? 1.538 -6.201 -20.475 1.00 45.84 132 GLN A C 1
ATOM 1079 O O . GLN A 1 132 ? 0.761 -5.290 -20.176 1.00 45.84 132 GLN A O 1
ATOM 1084 N N . ILE A 1 133 ? 2.414 -6.723 -19.610 1.00 48.09 133 ILE A N 1
ATOM 1085 C CA . ILE A 1 133 ? 2.498 -6.307 -18.214 1.00 48.09 133 ILE A CA 1
ATOM 1086 C C . ILE A 1 133 ? 2.932 -4.856 -18.147 1.00 48.09 133 ILE A C 1
ATOM 1088 O O . ILE A 1 133 ? 2.258 -4.110 -17.463 1.00 48.09 133 ILE A O 1
ATOM 1092 N N . THR A 1 134 ? 3.967 -4.399 -18.862 1.00 49.31 134 THR A N 1
ATOM 1093 C CA . THR A 1 134 ? 4.365 -2.989 -18.729 1.00 49.31 134 THR A CA 1
ATOM 1094 C C . THR A 1 134 ? 3.388 -2.000 -19.300 1.00 49.31 134 THR A C 1
ATOM 1096 O O . THR A 1 134 ? 3.328 -0.918 -18.758 1.00 49.31 134 THR A O 1
ATOM 1099 N N . LYS A 1 135 ? 2.570 -2.307 -20.308 1.00 52.19 135 LYS A N 1
ATOM 1100 C CA . LYS A 1 135 ? 1.517 -1.352 -20.696 1.00 52.19 135 LYS A CA 1
ATOM 1101 C C . LYS A 1 135 ? 0.414 -1.272 -19.637 1.00 52.19 135 LYS A C 1
ATOM 1103 O O . LYS A 1 135 ? -0.029 -0.174 -19.312 1.00 52.19 135 LYS A O 1
ATOM 1108 N N . LYS A 1 136 ? 0.010 -2.413 -19.064 1.00 54.62 136 LYS A N 1
ATOM 1109 C CA . LYS A 1 136 ? -1.031 -2.494 -18.022 1.00 54.62 136 LYS A CA 1
ATOM 1110 C C . LYS A 1 136 ? -0.531 -1.935 -16.683 1.00 54.62 136 LYS A C 1
ATOM 1112 O O . LYS A 1 136 ? -1.205 -1.133 -16.055 1.00 54.62 136 LYS A O 1
ATOM 1117 N N . MET A 1 137 ? 0.696 -2.278 -16.309 1.00 55.31 137 MET A N 1
ATOM 1118 C CA . MET A 1 137 ? 1.415 -1.790 -15.139 1.00 55.31 137 MET A CA 1
ATOM 1119 C C . MET A 1 137 ? 1.856 -0.340 -15.303 1.00 55.31 137 MET A C 1
ATOM 1121 O O . MET A 1 137 ? 1.577 0.430 -14.406 1.00 55.31 137 MET A O 1
ATOM 1125 N N . ASP A 1 138 ? 2.433 0.101 -16.426 1.00 54.84 138 ASP A N 1
ATOM 1126 C CA . ASP A 1 138 ? 2.713 1.531 -16.646 1.00 54.84 138 ASP A CA 1
ATOM 1127 C C . ASP A 1 138 ? 1.408 2.333 -16.630 1.00 54.84 138 ASP A C 1
ATOM 1129 O O . ASP A 1 138 ? 1.422 3.449 -16.135 1.00 54.84 138 ASP A O 1
ATOM 1133 N N . PHE A 1 139 ? 0.272 1.805 -17.109 1.00 55.06 139 PHE A N 1
ATOM 1134 C CA . PHE A 1 139 ? -1.039 2.454 -16.949 1.00 55.06 139 PHE A CA 1
ATOM 1135 C C . PHE A 1 139 ? -1.455 2.554 -15.471 1.00 55.06 139 PHE A C 1
ATOM 1137 O O . PHE A 1 139 ? -1.824 3.633 -15.009 1.00 55.06 139 PHE A O 1
ATOM 1144 N N . MET A 1 140 ? -1.332 1.463 -14.711 1.00 52.00 140 MET A N 1
ATOM 1145 C CA . MET A 1 140 ? -1.677 1.406 -13.282 1.00 52.00 140 MET A CA 1
ATOM 1146 C C . MET A 1 140 ? -0.702 2.203 -12.396 1.00 52.00 140 MET A C 1
ATOM 1148 O O . MET A 1 140 ? -1.089 2.730 -11.355 1.00 52.00 140 MET A O 1
ATOM 1152 N N . PHE A 1 141 ? 0.554 2.341 -12.821 1.00 53.56 141 PHE A N 1
ATOM 1153 C CA . PHE A 1 141 ? 1.656 2.926 -12.057 1.00 53.56 141 PHE A CA 1
ATOM 1154 C C . PHE A 1 141 ? 2.104 4.296 -12.563 1.00 53.56 141 PHE A C 1
ATOM 1156 O O . PHE A 1 141 ? 2.827 4.977 -11.835 1.00 53.56 141 PHE A O 1
ATOM 1163 N N . LYS A 1 142 ? 1.619 4.770 -13.727 1.00 47.62 142 LYS A N 1
ATOM 1164 C CA . LYS A 1 142 ? 1.880 6.128 -14.256 1.00 47.62 142 LYS A CA 1
ATOM 1165 C C . LYS A 1 142 ? 1.496 7.234 -13.276 1.00 47.62 142 LYS A C 1
ATOM 1167 O O . LYS A 1 142 ? 1.917 8.369 -13.479 1.00 47.62 142 LYS A O 1
ATOM 1172 N N . LYS A 1 143 ? 0.678 6.934 -12.257 1.00 47.31 143 LYS A N 1
ATOM 1173 C CA . LYS A 1 143 ? 0.166 7.927 -11.305 1.00 47.31 143 LYS A CA 1
ATOM 1174 C C . LYS A 1 143 ? 0.126 7.525 -9.823 1.00 47.31 143 LYS A C 1
ATOM 1176 O O . LYS A 1 143 ? -0.344 8.350 -9.051 1.00 47.31 143 LYS A O 1
ATOM 1181 N N . ARG A 1 144 ? 0.551 6.334 -9.362 1.00 51.75 144 ARG A N 1
ATOM 1182 C CA . ARG A 1 144 ? 0.361 5.981 -7.925 1.00 51.75 144 ARG A CA 1
ATOM 1183 C C . ARG A 1 144 ? 1.082 4.706 -7.440 1.00 51.75 144 ARG A C 1
ATOM 1185 O O . ARG A 1 144 ? 0.442 3.761 -7.002 1.00 51.75 144 ARG A O 1
ATOM 1192 N N . LEU A 1 145 ? 2.417 4.676 -7.449 1.00 44.91 145 LEU A N 1
ATOM 1193 C CA . LEU A 1 145 ? 3.142 3.794 -6.516 1.00 44.91 145 LEU A CA 1
ATOM 1194 C C . LEU A 1 145 ? 3.525 4.616 -5.286 1.00 44.91 145 LEU A C 1
ATOM 1196 O O . LEU A 1 145 ? 4.300 5.565 -5.389 1.00 44.91 145 LEU A O 1
ATOM 1200 N N . LEU A 1 146 ? 2.960 4.272 -4.131 1.00 46.53 146 LEU A N 1
ATOM 1201 C CA . LEU A 1 146 ? 3.349 4.858 -2.852 1.00 46.53 146 LEU A CA 1
ATOM 1202 C C . LEU A 1 146 ? 4.579 4.089 -2.342 1.00 46.53 146 LEU A C 1
ATOM 1204 O O . LEU A 1 146 ? 4.571 2.861 -2.348 1.00 46.53 146 LEU A O 1
ATOM 1208 N N . SER A 1 147 ? 5.616 4.801 -1.879 1.00 50.09 147 SER A N 1
ATOM 1209 C CA . SER A 1 147 ? 6.848 4.264 -1.250 1.00 50.09 147 SER A CA 1
ATOM 1210 C C . SER A 1 147 ? 7.953 3.703 -2.181 1.00 50.09 147 SER A C 1
ATOM 1212 O O . SER A 1 147 ? 7.945 3.916 -3.394 1.00 50.09 147 SER A O 1
ATOM 1214 N N . ASN A 1 148 ? 8.949 3.020 -1.592 1.00 49.12 148 ASN A N 1
ATOM 1215 C CA . ASN A 1 148 ? 10.162 2.460 -2.211 1.00 49.12 148 ASN A CA 1
ATOM 1216 C C . ASN A 1 148 ? 9.898 1.539 -3.418 1.00 49.12 148 ASN A C 1
ATOM 1218 O O . ASN A 1 148 ? 10.743 1.459 -4.315 1.00 49.12 148 ASN A O 1
ATOM 1222 N N . ALA A 1 149 ? 8.725 0.898 -3.485 1.00 49.28 149 ALA A N 1
ATOM 1223 C CA . ALA A 1 149 ? 8.299 0.092 -4.630 1.00 49.28 149 ALA A CA 1
ATOM 1224 C C . ALA A 1 149 ? 8.264 0.908 -5.940 1.00 49.28 149 ALA A C 1
ATOM 1226 O O . ALA A 1 149 ? 8.607 0.389 -7.002 1.00 49.28 149 ALA A O 1
ATOM 1227 N N . SER A 1 150 ? 7.957 2.211 -5.864 1.00 55.44 150 SER A N 1
ATOM 1228 C CA . SER A 1 150 ? 7.991 3.134 -7.009 1.00 55.44 150 SER A CA 1
ATOM 1229 C C . SER A 1 150 ? 9.392 3.295 -7.599 1.00 55.44 150 SER A C 1
ATOM 1231 O O . SER A 1 150 ? 9.569 3.222 -8.813 1.00 55.44 150 SER A O 1
ATOM 1233 N N . MET A 1 151 ? 10.414 3.461 -6.753 1.00 52.16 151 MET A N 1
ATOM 1234 C CA . MET A 1 151 ? 11.798 3.617 -7.202 1.00 52.16 151 MET A CA 1
ATOM 1235 C C . MET A 1 151 ? 12.329 2.324 -7.814 1.00 52.16 151 MET A C 1
ATOM 1237 O O . MET A 1 151 ? 13.005 2.374 -8.844 1.00 52.16 151 MET A O 1
ATOM 1241 N N . GLN A 1 152 ? 11.995 1.175 -7.216 1.00 53.94 152 GLN A N 1
ATOM 1242 C CA . GLN A 1 152 ? 12.339 -0.130 -7.780 1.00 53.94 152 GLN A CA 1
ATOM 1243 C C . GLN A 1 152 ? 11.674 -0.313 -9.146 1.00 53.94 152 GLN A C 1
ATOM 1245 O O . GLN A 1 152 ? 12.360 -0.656 -10.104 1.00 53.94 152 GLN A O 1
ATOM 1250 N N . HIS A 1 153 ? 10.386 0.013 -9.275 1.00 60.78 153 HIS A N 1
ATOM 1251 C CA . HIS A 1 153 ? 9.661 -0.038 -10.544 1.00 60.78 153 HIS A CA 1
ATOM 1252 C C . HIS A 1 153 ? 10.247 0.913 -11.606 1.00 60.78 153 HIS A C 1
ATOM 1254 O O . HIS A 1 153 ? 10.423 0.521 -12.759 1.00 60.78 153 HIS A O 1
ATOM 1260 N N . ILE A 1 154 ? 10.634 2.141 -11.243 1.00 60.00 154 ILE A N 1
ATOM 1261 C CA . ILE A 1 154 ? 11.281 3.093 -12.166 1.00 60.00 154 ILE A CA 1
ATOM 1262 C C . ILE A 1 154 ? 12.655 2.580 -12.626 1.00 60.00 154 ILE A C 1
ATOM 1264 O O . ILE A 1 154 ? 12.989 2.662 -13.808 1.00 60.00 154 ILE A O 1
ATOM 1268 N N . GLY A 1 155 ? 13.475 2.053 -11.713 1.00 57.22 155 GLY A N 1
ATOM 1269 C CA . GLY A 1 155 ? 14.761 1.446 -12.070 1.00 57.22 155 GLY A CA 1
ATOM 1270 C C . GLY A 1 155 ? 14.579 0.233 -12.985 1.00 57.22 155 GLY A C 1
ATOM 1271 O O . GLY A 1 155 ? 15.260 0.098 -14.002 1.00 57.22 155 GLY A O 1
ATOM 1272 N N . PHE A 1 156 ? 13.595 -0.600 -12.664 1.00 61.06 156 PHE A N 1
ATOM 1273 C CA . PHE A 1 156 ? 13.215 -1.797 -13.403 1.00 61.06 156 PHE A CA 1
ATOM 1274 C C . PHE A 1 156 ? 12.721 -1.485 -14.823 1.00 61.06 156 PHE A C 1
ATOM 1276 O O . PHE A 1 156 ? 13.192 -2.092 -15.783 1.00 61.06 156 PHE A O 1
ATOM 1283 N N . THR A 1 157 ? 11.842 -0.494 -14.983 1.00 60.78 157 THR A N 1
ATOM 1284 C CA . THR A 1 157 ? 11.338 -0.044 -16.293 1.00 60.78 157 THR A CA 1
ATOM 1285 C C . THR A 1 157 ? 12.433 0.603 -17.138 1.00 60.78 157 THR A C 1
ATOM 1287 O O . THR A 1 157 ? 12.489 0.365 -18.344 1.00 60.78 157 THR A O 1
ATOM 1290 N N . LYS A 1 158 ? 13.354 1.371 -16.538 1.00 63.31 158 LYS A N 1
ATOM 1291 C CA . LYS A 1 158 ? 14.529 1.915 -17.244 1.00 63.31 158 LYS A CA 1
ATOM 1292 C C . LYS A 1 158 ? 15.453 0.812 -17.760 1.00 63.31 158 LYS A C 1
ATOM 1294 O O . LYS A 1 158 ? 15.863 0.864 -18.918 1.00 63.31 158 LYS A O 1
ATOM 1299 N N . LEU A 1 159 ? 15.771 -0.181 -16.927 1.00 59.12 159 LEU A N 1
ATOM 1300 C CA . LEU A 1 159 ? 16.586 -1.333 -17.332 1.00 59.12 159 LEU A CA 1
ATOM 1301 C C . LEU A 1 159 ? 15.912 -2.128 -18.449 1.00 59.12 159 LEU A C 1
ATOM 1303 O O . LEU A 1 159 ? 16.565 -2.491 -19.425 1.00 59.12 159 LEU A O 1
ATOM 1307 N N . PHE A 1 160 ? 14.600 -2.324 -18.351 1.00 60.53 160 PHE A N 1
ATOM 1308 C CA . PHE A 1 160 ? 13.845 -2.995 -19.395 1.00 60.53 160 PHE A CA 1
ATOM 1309 C C . PHE A 1 160 ? 13.848 -2.230 -20.722 1.00 60.53 160 PHE A C 1
ATOM 1311 O O . PHE A 1 160 ? 14.156 -2.813 -21.759 1.00 60.53 160 PHE A O 1
ATOM 1318 N N . LYS A 1 161 ? 13.580 -0.919 -20.708 1.00 60.06 161 LYS A N 1
ATOM 1319 C CA . LYS A 1 161 ? 13.625 -0.087 -21.923 1.00 60.06 161 LYS A CA 1
ATOM 1320 C C . LYS A 1 161 ? 15.003 -0.131 -22.593 1.00 60.06 161 LYS A C 1
ATOM 1322 O O . LYS A 1 161 ? 15.074 -0.204 -23.814 1.00 60.06 161 LYS A O 1
ATOM 1327 N N . ARG A 1 162 ? 16.091 -0.178 -21.812 1.00 57.53 162 ARG A N 1
ATOM 1328 C CA . ARG A 1 162 ? 17.455 -0.379 -22.341 1.00 57.53 162 ARG A CA 1
ATOM 1329 C C . ARG A 1 162 ? 17.662 -1.773 -22.940 1.00 57.53 162 ARG A C 1
ATOM 1331 O O . ARG A 1 162 ? 18.356 -1.884 -23.940 1.00 57.53 162 ARG A O 1
ATOM 1338 N N . SER A 1 163 ? 17.051 -2.817 -22.373 1.00 54.31 163 SER A N 1
ATOM 1339 C CA . SER A 1 163 ? 17.088 -4.164 -22.966 1.00 54.31 163 SER A CA 1
ATOM 1340 C C . SER A 1 163 ? 16.281 -4.269 -24.270 1.00 54.31 163 SER A C 1
ATOM 1342 O O . SER A 1 163 ? 16.690 -4.982 -25.184 1.00 54.31 163 SER A O 1
ATOM 1344 N N . LEU A 1 164 ? 15.185 -3.508 -24.393 1.00 48.12 164 LEU A N 1
ATOM 1345 C CA . LEU A 1 164 ? 14.388 -3.421 -25.620 1.00 48.12 164 LEU A CA 1
ATOM 1346 C C . LEU A 1 164 ? 15.073 -2.634 -26.740 1.00 48.12 164 LEU A C 1
ATOM 1348 O O . LEU A 1 164 ? 14.939 -3.015 -27.893 1.00 48.12 164 LEU A O 1
ATOM 1352 N N . GLY A 1 165 ? 15.863 -1.604 -26.420 1.00 39.59 165 GLY A N 1
ATOM 1353 C CA . GLY A 1 165 ? 16.669 -0.876 -27.415 1.00 39.59 165 GLY A CA 1
ATOM 1354 C C . GLY A 1 165 ? 17.737 -1.727 -28.123 1.00 39.59 165 GLY A C 1
ATOM 1355 O O . GLY A 1 165 ? 18.355 -1.259 -29.069 1.00 39.59 165 GLY A O 1
ATOM 1356 N N . HIS A 1 166 ? 17.943 -2.972 -27.679 1.00 39.66 166 HIS A N 1
ATOM 1357 C CA . HIS A 1 166 ? 18.768 -3.988 -28.342 1.00 39.66 166 HIS A CA 1
ATOM 1358 C C . HIS A 1 166 ? 17.949 -5.154 -28.933 1.00 39.66 166 HIS A C 1
ATOM 1360 O O . HIS A 1 166 ? 18.534 -6.114 -29.431 1.00 39.66 166 HIS A O 1
ATOM 1366 N N . THR A 1 167 ? 16.613 -5.122 -28.864 1.00 34.91 167 THR A N 1
ATOM 1367 C CA . THR A 1 167 ? 15.732 -6.212 -29.316 1.00 34.91 167 THR A CA 1
ATOM 1368 C C . THR A 1 167 ? 14.541 -5.695 -30.130 1.00 34.91 167 THR A C 1
ATOM 1370 O O . THR A 1 167 ? 13.390 -5.807 -29.722 1.00 34.91 167 THR A O 1
ATOM 1373 N N . ASP A 1 168 ? 14.810 -5.254 -31.361 1.00 30.08 168 ASP A N 1
ATOM 1374 C CA . ASP A 1 168 ? 13.796 -5.099 -32.424 1.00 30.08 168 ASP A CA 1
ATOM 1375 C C . ASP A 1 168 ? 13.206 -6.449 -32.917 1.00 30.08 168 ASP A C 1
ATOM 1377 O O . ASP A 1 168 ? 12.429 -6.498 -33.865 1.00 30.08 168 ASP A O 1
ATOM 1381 N N . LEU A 1 169 ? 13.537 -7.578 -32.275 1.00 30.44 169 LEU A N 1
ATOM 1382 C CA . LEU A 1 169 ? 13.317 -8.931 -32.813 1.00 30.44 169 LEU A CA 1
ATOM 1383 C C . LEU A 1 169 ? 12.180 -9.753 -32.177 1.00 30.44 169 LEU A C 1
ATOM 1385 O O . LEU A 1 169 ? 12.020 -10.917 -32.526 1.00 30.44 169 LEU A O 1
ATOM 1389 N N . PHE A 1 170 ? 11.348 -9.191 -31.294 1.00 30.50 170 PHE A N 1
ATOM 1390 C CA . PHE A 1 170 ? 10.197 -9.924 -30.721 1.00 30.50 170 PHE A CA 1
ATOM 1391 C C . PHE A 1 170 ? 8.847 -9.224 -30.928 1.00 30.50 170 PHE A C 1
ATOM 1393 O O . PHE A 1 170 ? 7.928 -9.348 -30.116 1.00 30.50 170 PHE A O 1
ATOM 1400 N N . TYR A 1 171 ? 8.698 -8.516 -32.050 1.00 29.69 171 TYR A N 1
ATOM 1401 C CA . TYR A 1 171 ? 7.397 -8.062 -32.541 1.00 29.69 171 TYR A CA 1
ATOM 1402 C C . TYR A 1 171 ? 6.660 -9.247 -33.183 1.00 29.69 171 TYR A C 1
ATOM 1404 O O . TYR A 1 171 ? 6.634 -9.408 -34.401 1.00 29.69 171 TYR A O 1
ATOM 1412 N N . ASN A 1 172 ? 6.096 -10.137 -32.364 1.00 28.62 172 ASN A N 1
ATOM 1413 C CA . ASN A 1 172 ? 5.271 -11.220 -32.888 1.00 28.62 172 ASN A CA 1
ATOM 1414 C C . ASN A 1 172 ? 3.938 -10.624 -33.387 1.00 28.62 172 ASN A C 1
ATOM 1416 O O . ASN A 1 172 ? 3.099 -10.203 -32.592 1.00 28.62 172 ASN A O 1
ATOM 1420 N N . LYS A 1 173 ? 3.789 -10.530 -34.715 1.00 30.55 173 LYS A N 1
ATOM 1421 C CA . LYS A 1 173 ? 2.684 -9.875 -35.443 1.00 30.55 173 LYS A CA 1
ATOM 1422 C C . LYS A 1 173 ? 1.327 -10.597 -35.358 1.00 30.55 173 LYS A C 1
ATOM 1424 O O . LYS A 1 173 ? 0.359 -10.096 -35.915 1.00 30.55 173 LYS A O 1
ATOM 1429 N N . ASN A 1 174 ? 1.209 -11.707 -34.630 1.00 27.41 174 ASN A N 1
ATOM 1430 C CA . ASN A 1 174 ? -0.003 -12.536 -34.626 1.00 27.41 174 ASN A CA 1
ATOM 1431 C C . ASN A 1 174 ? -0.759 -12.505 -33.288 1.00 27.41 174 ASN A C 1
ATOM 1433 O O . ASN A 1 174 ? -0.977 -13.540 -32.667 1.00 27.41 174 ASN A O 1
ATOM 1437 N N . PHE A 1 175 ? -1.185 -11.322 -32.836 1.00 31.39 175 PHE A N 1
ATOM 1438 C CA . PHE A 1 175 ? -2.176 -11.217 -31.756 1.00 31.39 175 PHE A CA 1
ATOM 1439 C C . PHE A 1 175 ? -3.303 -10.260 -32.162 1.00 31.39 175 PHE A C 1
ATOM 1441 O O . PHE A 1 175 ? -3.367 -9.101 -31.757 1.00 31.39 175 PHE A O 1
ATOM 1448 N N . THR A 1 176 ? -4.210 -10.762 -32.999 1.00 26.95 176 THR A N 1
ATOM 1449 C CA . THR A 1 176 ? -5.376 -10.051 -33.554 1.00 26.95 176 THR A CA 1
ATOM 1450 C C . THR A 1 176 ? -6.505 -9.793 -32.542 1.00 26.95 176 THR A C 1
ATOM 1452 O O . THR A 1 176 ? -7.564 -9.305 -32.915 1.00 26.95 176 THR A O 1
ATOM 1455 N N . GLY A 1 177 ? -6.290 -10.024 -31.242 1.00 29.17 177 GLY A N 1
ATOM 1456 C CA . GLY A 1 177 ? -7.270 -9.728 -30.183 1.00 29.17 177 GLY A CA 1
ATOM 1457 C C . GLY A 1 177 ? -7.194 -8.315 -29.583 1.00 29.17 177 GLY A C 1
ATOM 1458 O O . GLY A 1 177 ? -7.959 -7.996 -28.676 1.00 29.17 177 GLY A O 1
ATOM 1459 N N . PHE A 1 178 ? -6.264 -7.463 -30.030 1.00 31.81 178 PHE A N 1
ATOM 1460 C CA . PHE A 1 178 ? -5.952 -6.205 -29.334 1.00 31.81 178 PHE A CA 1
ATOM 1461 C C . PHE A 1 178 ? -7.026 -5.112 -29.494 1.00 31.81 178 PHE A C 1
ATOM 1463 O O . PHE A 1 178 ? -7.183 -4.288 -28.599 1.00 31.81 178 PHE A O 1
ATOM 1470 N N . ASN A 1 179 ? -7.811 -5.120 -30.575 1.00 27.42 179 ASN A N 1
ATOM 1471 C CA . ASN A 1 179 ? -8.749 -4.026 -30.871 1.00 27.42 179 ASN A CA 1
ATOM 1472 C C . ASN A 1 179 ? -10.117 -4.140 -30.172 1.00 27.42 179 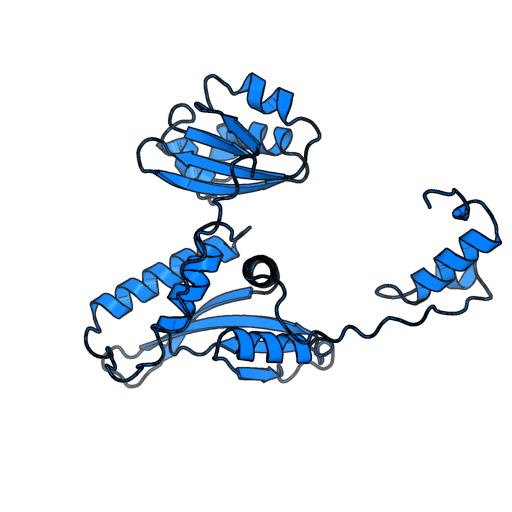ASN A C 1
ATOM 1474 O O . ASN A 1 179 ? -10.861 -3.167 -30.155 1.00 27.42 179 ASN A O 1
ATOM 1478 N N . ALA A 1 180 ? -10.444 -5.277 -29.548 1.00 31.52 180 ALA A N 1
ATOM 1479 C CA . ALA A 1 180 ? -11.764 -5.493 -28.941 1.00 31.52 180 ALA A CA 1
ATOM 1480 C C . ALA A 1 180 ? -11.903 -4.959 -27.497 1.00 31.52 180 ALA A C 1
ATOM 1482 O O . ALA A 1 180 ? -13.014 -4.853 -26.990 1.00 31.52 180 ALA A O 1
ATOM 1483 N N . PHE A 1 181 ? -10.798 -4.607 -26.824 1.00 30.16 181 PHE A N 1
ATOM 1484 C CA . PHE A 1 181 ? -10.813 -4.174 -25.413 1.00 30.16 181 PHE A CA 1
ATOM 1485 C C . PHE A 1 181 ? -10.568 -2.676 -25.194 1.00 30.16 181 PHE A C 1
ATOM 1487 O O . PHE A 1 181 ? -10.819 -2.171 -24.101 1.00 30.16 181 PHE A O 1
ATOM 1494 N N . PHE A 1 182 ? -10.136 -1.944 -26.226 1.00 30.50 182 PHE A N 1
ATOM 1495 C CA . PHE A 1 182 ? -10.061 -0.480 -26.203 1.00 30.50 182 PHE A CA 1
ATOM 1496 C C . PHE A 1 182 ? -11.371 0.129 -26.700 1.00 30.50 182 PHE A C 1
ATOM 1498 O O . PHE A 1 182 ? -11.383 0.994 -27.571 1.00 30.50 182 PHE A O 1
ATOM 1505 N N . GLY A 1 183 ? -12.493 -0.296 -26.116 1.00 25.06 183 GLY A N 1
ATOM 1506 C CA . GLY A 1 183 ? -13.649 0.585 -26.064 1.00 25.06 183 GLY A CA 1
ATOM 1507 C C . GLY A 1 183 ? -13.202 1.837 -25.318 1.00 25.06 183 GLY A C 1
ATOM 1508 O O . GLY A 1 183 ? -12.834 1.762 -24.145 1.00 25.06 183 GLY A O 1
ATOM 1509 N N . THR A 1 184 ? -13.149 2.963 -26.021 1.00 32.38 184 THR A N 1
ATOM 1510 C CA . THR A 1 184 ? -12.780 4.289 -25.526 1.00 32.38 184 THR A CA 1
ATOM 1511 C C . THR A 1 184 ? -13.729 4.724 -24.411 1.00 32.38 184 THR A C 1
ATOM 1513 O O . THR A 1 184 ? -14.619 5.546 -24.609 1.00 32.38 184 THR A O 1
ATOM 1516 N N . ARG A 1 185 ? -13.556 4.193 -23.200 1.00 29.62 185 ARG A N 1
ATOM 1517 C CA . ARG A 1 185 ? -14.056 4.865 -22.009 1.00 29.62 185 ARG A CA 1
ATOM 1518 C C . ARG A 1 185 ? -13.075 5.987 -21.733 1.00 29.62 185 ARG A C 1
ATOM 1520 O O . ARG A 1 185 ? -11.958 5.753 -21.280 1.00 29.62 185 ARG A O 1
ATOM 1527 N N . HIS A 1 186 ? -13.482 7.204 -22.079 1.00 34.41 186 HIS A N 1
ATOM 1528 C CA . HIS A 1 186 ? -12.873 8.422 -21.569 1.00 34.41 186 HIS A CA 1
ATOM 1529 C C . HIS A 1 186 ? -12.851 8.331 -20.040 1.00 34.41 186 HIS A C 1
ATOM 1531 O O . HIS A 1 186 ? -13.855 8.564 -19.372 1.00 34.41 186 HIS A O 1
ATOM 1537 N N . PHE A 1 187 ? -11.710 7.924 -19.486 1.00 33.84 187 PHE A N 1
ATOM 1538 C CA . PHE A 1 187 ? -11.494 7.925 -18.051 1.00 33.84 187 PHE A CA 1
ATOM 1539 C C . PHE A 1 187 ? -11.314 9.371 -17.614 1.00 33.84 187 PHE A C 1
ATOM 1541 O O . PHE A 1 187 ? -10.392 10.063 -18.056 1.00 33.84 187 PHE A O 1
ATOM 1548 N N . SER A 1 188 ? -12.213 9.830 -16.750 1.00 31.62 188 SER A N 1
ATOM 1549 C CA . SER A 1 188 ? -12.088 11.111 -16.081 1.00 31.62 188 SER A CA 1
ATOM 1550 C C . SER A 1 188 ? -10.778 11.119 -15.297 1.00 31.62 188 SER A C 1
ATOM 1552 O O . SER A 1 188 ? -10.558 10.344 -14.369 1.00 31.62 188 SER A O 1
ATOM 1554 N N . THR A 1 189 ? -9.862 12.002 -15.685 1.00 39.59 189 THR A N 1
ATOM 1555 C CA . THR A 1 189 ? -8.759 12.398 -14.814 1.00 39.59 189 THR A CA 1
ATOM 1556 C C . THR A 1 189 ? -9.383 12.857 -13.502 1.00 39.59 189 THR A C 1
ATOM 1558 O O . THR A 1 189 ? -10.144 13.827 -13.527 1.00 39.59 189 THR A O 1
ATOM 1561 N N . SER A 1 190 ? -9.121 12.171 -12.383 1.00 49.97 190 SER A N 1
ATOM 1562 C CA . SER A 1 190 ? -9.555 12.653 -11.070 1.00 49.97 190 SER A CA 1
ATOM 1563 C C . SER A 1 190 ? -9.032 14.078 -10.923 1.00 49.97 190 SER A C 1
ATOM 1565 O O . SER A 1 190 ? -7.815 14.291 -10.912 1.00 49.97 190 SER A O 1
ATOM 1567 N N . LYS A 1 191 ? -9.938 15.057 -10.948 1.00 68.44 191 LYS A N 1
ATOM 1568 C CA . LYS A 1 191 ? -9.551 16.458 -10.844 1.00 68.44 191 LYS A CA 1
ATOM 1569 C C . LYS A 1 191 ? -8.940 16.647 -9.454 1.00 68.44 191 LYS A C 1
ATOM 1571 O O . LYS A 1 191 ? -9.526 16.146 -8.495 1.00 68.44 191 LYS A O 1
ATOM 1576 N N . PRO A 1 192 ? -7.774 17.300 -9.341 1.00 75.25 192 PRO A N 1
ATOM 1577 C CA . PRO A 1 192 ? -7.206 17.599 -8.036 1.00 75.25 192 PRO A CA 1
ATOM 1578 C C . PRO A 1 192 ? -8.233 18.384 -7.216 1.00 75.25 192 PRO A C 1
ATOM 1580 O O . PRO A 1 192 ? -8.881 19.295 -7.735 1.00 75.25 192 PRO A O 1
ATOM 1583 N N . VAL A 1 193 ? -8.393 18.003 -5.949 1.00 81.50 193 VAL A N 1
ATOM 1584 C CA . VAL A 1 193 ? -9.330 18.650 -5.020 1.00 81.50 193 VAL A CA 1
ATOM 1585 C C . VAL A 1 193 ? -8.895 20.094 -4.780 1.00 81.50 193 VAL A C 1
ATOM 1587 O O . VAL A 1 193 ? -9.726 20.993 -4.698 1.00 81.50 193 VAL A O 1
ATOM 1590 N N . ILE A 1 194 ? -7.580 20.314 -4.686 1.00 90.69 194 ILE A N 1
ATOM 1591 C CA . ILE A 1 194 ? -6.956 21.628 -4.514 1.00 90.69 194 ILE A CA 1
ATOM 1592 C C . ILE A 1 194 ? -5.672 21.674 -5.344 1.00 90.69 194 ILE A C 1
ATOM 1594 O O . ILE A 1 194 ? -4.927 20.693 -5.392 1.00 90.69 194 ILE A O 1
ATOM 1598 N N . VAL A 1 195 ? -5.399 22.826 -5.958 1.00 94.12 195 VAL A N 1
ATOM 1599 C CA . VAL A 1 195 ? -4.155 23.109 -6.680 1.00 94.12 195 VAL A CA 1
ATOM 1600 C C . VAL A 1 195 ? -3.518 24.369 -6.108 1.00 94.12 195 VAL A C 1
ATOM 1602 O O . VAL A 1 195 ? -4.146 25.425 -6.071 1.00 94.12 195 VAL A O 1
ATOM 1605 N N . TYR A 1 196 ? -2.261 24.249 -5.701 1.00 96.62 196 TYR A N 1
ATOM 1606 C CA . TYR A 1 196 ? -1.373 25.355 -5.368 1.00 96.62 196 TYR A CA 1
ATOM 1607 C C . TYR A 1 196 ? -0.413 25.548 -6.535 1.00 96.62 196 TYR A C 1
ATOM 1609 O O . TYR A 1 196 ? 0.375 24.661 -6.876 1.00 96.62 196 TYR A O 1
ATOM 1617 N N . SER A 1 197 ? -0.518 26.700 -7.179 1.00 94.69 197 SER A N 1
ATOM 1618 C CA . SER A 1 197 ? 0.178 27.022 -8.424 1.00 94.69 197 SER A CA 1
ATOM 1619 C C . SER A 1 197 ? 1.681 27.225 -8.223 1.00 94.69 197 SER A C 1
ATOM 1621 O O . SER A 1 197 ? 2.478 26.833 -9.080 1.00 94.69 197 SER A O 1
ATOM 1623 N N . ASN A 1 198 ? 2.067 27.782 -7.072 1.00 95.94 198 ASN A N 1
ATOM 1624 C CA . ASN A 1 198 ? 3.455 28.033 -6.716 1.00 95.94 198 ASN A CA 1
ATOM 1625 C C . ASN A 1 198 ? 3.688 27.743 -5.232 1.00 95.94 198 ASN A C 1
ATOM 1627 O O . ASN A 1 198 ? 3.126 28.392 -4.351 1.00 95.94 198 ASN A O 1
ATOM 1631 N N . THR A 1 199 ? 4.536 26.759 -4.947 1.00 93.88 199 THR A N 1
ATOM 1632 C CA . THR A 1 199 ? 4.720 26.296 -3.567 1.00 93.88 199 THR A CA 1
ATOM 1633 C C . THR A 1 199 ? 5.534 27.235 -2.680 1.00 93.88 199 THR A C 1
ATOM 1635 O O . THR A 1 199 ? 5.442 27.123 -1.459 1.00 93.88 199 THR A O 1
ATOM 1638 N N . ASP A 1 200 ? 6.301 28.161 -3.256 1.00 93.31 200 ASP A N 1
ATOM 1639 C CA . ASP A 1 200 ? 7.108 29.115 -2.491 1.00 93.31 200 ASP A CA 1
ATOM 1640 C C . ASP A 1 200 ? 6.256 30.292 -2.004 1.00 93.31 200 ASP A C 1
ATOM 1642 O O . ASP A 1 200 ? 6.198 30.568 -0.804 1.00 93.31 200 ASP A O 1
ATOM 1646 N N . THR A 1 201 ? 5.494 30.911 -2.911 1.00 94.81 201 THR A N 1
ATOM 1647 C CA . THR A 1 201 ? 4.615 32.042 -2.576 1.00 94.81 201 THR A CA 1
ATOM 1648 C C . THR A 1 201 ? 3.396 31.607 -1.761 1.00 94.81 201 THR A C 1
ATOM 1650 O O . THR A 1 201 ? 2.978 32.311 -0.842 1.00 94.81 201 THR A O 1
ATOM 1653 N N . GLU A 1 202 ? 2.844 30.418 -2.028 1.00 97.25 202 GLU A N 1
ATOM 1654 C CA . GLU A 1 202 ? 1.673 29.891 -1.315 1.00 97.25 202 GLU A CA 1
ATOM 1655 C C . GLU A 1 202 ? 2.044 29.052 -0.079 1.00 97.25 202 GLU A C 1
ATOM 1657 O O . GLU A 1 202 ? 1.167 28.440 0.534 1.00 97.25 202 GLU A O 1
ATOM 1662 N N . ARG A 1 203 ? 3.316 29.032 0.346 1.00 95.12 203 ARG A N 1
ATOM 1663 C CA . ARG A 1 203 ? 3.810 28.199 1.459 1.00 95.12 203 ARG A CA 1
ATOM 1664 C C . ARG A 1 203 ? 2.933 28.285 2.711 1.00 95.12 203 ARG A C 1
ATOM 1666 O O . ARG A 1 203 ? 2.507 27.261 3.239 1.00 95.12 203 ARG A O 1
ATOM 1673 N N . LEU A 1 204 ? 2.651 29.493 3.204 1.00 96.00 204 LEU A N 1
ATOM 1674 C CA . LEU A 1 204 ? 1.861 29.682 4.431 1.00 96.00 204 LEU A CA 1
ATOM 1675 C C . LEU A 1 204 ? 0.419 29.183 4.274 1.00 96.00 204 LEU A C 1
ATOM 1677 O O . LEU A 1 204 ? -0.127 28.558 5.186 1.00 96.00 204 LEU A O 1
ATOM 1681 N N . LYS A 1 205 ? -0.174 29.408 3.099 1.00 97.25 205 LYS A N 1
ATOM 1682 C CA . LYS A 1 205 ? -1.520 28.952 2.746 1.00 97.25 205 LYS A CA 1
ATOM 1683 C C . LYS A 1 205 ? -1.587 27.424 2.700 1.00 97.25 205 LYS A C 1
ATOM 1685 O O . LYS A 1 205 ? -2.436 26.842 3.372 1.00 97.25 205 LYS A O 1
ATOM 1690 N N . ILE A 1 206 ? -0.630 26.780 2.024 1.00 97.38 206 ILE A N 1
ATOM 1691 C CA . ILE A 1 206 ? -0.486 25.317 1.959 1.00 97.38 206 ILE A CA 1
ATOM 1692 C C . ILE A 1 206 ? -0.456 24.716 3.367 1.00 97.38 206 ILE A C 1
ATOM 1694 O O . ILE A 1 206 ? -1.165 23.749 3.648 1.00 97.38 206 ILE A O 1
ATOM 1698 N N . LEU A 1 207 ? 0.343 25.288 4.271 1.00 97.19 207 LEU A N 1
ATOM 1699 C CA . LEU A 1 207 ? 0.472 24.776 5.635 1.00 97.19 207 LEU A CA 1
ATOM 1700 C C . LEU A 1 207 ? -0.800 24.974 6.465 1.00 97.19 207 LEU A C 1
ATOM 1702 O O . LEU A 1 207 ? -1.188 24.065 7.204 1.00 97.19 207 LEU A O 1
ATOM 1706 N N . LYS A 1 208 ? -1.453 26.135 6.339 1.00 97.50 208 LYS A N 1
ATOM 1707 C CA . LYS A 1 208 ? -2.680 26.468 7.073 1.00 97.50 208 LYS A CA 1
ATOM 1708 C C . LYS A 1 208 ? -3.855 25.595 6.631 1.00 97.50 208 LYS A C 1
ATOM 1710 O O . LYS A 1 208 ? -4.523 25.003 7.473 1.00 97.50 208 LYS A O 1
ATOM 1715 N N . GLU A 1 209 ? -4.087 25.484 5.328 1.00 96.69 209 GLU A N 1
ATOM 1716 C CA . GLU A 1 209 ? -5.246 24.779 4.767 1.00 96.69 209 GLU A CA 1
ATOM 1717 C C . GLU A 1 209 ? -5.166 23.254 4.915 1.00 96.69 209 GLU A C 1
ATOM 1719 O O . GLU A 1 209 ? -6.202 22.586 4.902 1.00 96.69 209 GLU A O 1
ATOM 1724 N N . ASN A 1 210 ? -3.962 22.696 5.083 1.00 95.56 210 ASN A N 1
ATOM 1725 C CA . ASN A 1 210 ? -3.731 21.251 5.197 1.00 95.56 210 ASN A CA 1
ATOM 1726 C C . ASN A 1 210 ? -3.415 20.780 6.629 1.00 95.56 210 ASN A C 1
ATOM 1728 O O . ASN A 1 210 ? -2.968 19.647 6.832 1.00 95.56 210 ASN A O 1
ATOM 1732 N N . ARG A 1 211 ? -3.634 21.632 7.640 1.00 95.56 211 ARG A N 1
ATOM 1733 C CA . ARG A 1 211 ? -3.435 21.271 9.051 1.00 95.56 211 ARG A CA 1
ATOM 1734 C C . ARG A 1 211 ? -4.463 20.233 9.501 1.00 95.56 211 ARG A C 1
ATOM 1736 O O . ARG A 1 211 ? -5.653 20.405 9.268 1.00 95.56 211 ARG A O 1
ATOM 1743 N N . GLY A 1 212 ? -3.994 19.156 10.139 1.00 89.38 212 GLY A N 1
ATOM 1744 C CA . GLY A 1 212 ? -4.850 18.069 10.634 1.00 89.38 212 GLY A CA 1
ATOM 1745 C C . GLY A 1 212 ? -5.500 17.203 9.547 1.00 89.38 212 GLY A C 1
ATOM 1746 O O . GLY A 1 212 ? -6.316 16.347 9.871 1.00 89.38 212 GLY A O 1
ATOM 1747 N N . LYS A 1 213 ? -5.155 17.406 8.269 1.00 89.69 213 LYS A N 1
ATOM 1748 C CA . LYS A 1 213 ? -5.689 16.620 7.150 1.00 89.69 213 LYS A CA 1
ATOM 1749 C C . LYS A 1 213 ? -4.722 15.506 6.766 1.00 89.69 213 LYS A C 1
ATOM 1751 O O . LYS A 1 213 ? -3.519 15.748 6.652 1.00 89.69 213 LYS A O 1
ATOM 1756 N N . SER A 1 214 ? -5.256 14.318 6.512 1.00 84.38 214 SER A N 1
ATOM 1757 C CA . SER A 1 214 ? -4.555 13.227 5.837 1.00 84.38 214 SER A CA 1
ATOM 1758 C C . SER A 1 214 ? -4.883 13.246 4.344 1.00 84.38 214 SER A C 1
ATOM 1760 O O . SER A 1 214 ? -5.904 13.796 3.933 1.00 84.38 214 SER A O 1
ATOM 1762 N N . GLY A 1 215 ? -4.021 12.671 3.508 1.00 75.44 215 GLY A N 1
ATOM 1763 C CA . GLY A 1 215 ? -4.323 12.563 2.083 1.00 75.44 215 GLY A CA 1
ATOM 1764 C C . GLY A 1 215 ? -3.135 12.216 1.200 1.00 75.44 215 GLY A C 1
ATOM 1765 O O . GLY A 1 215 ? -2.019 11.965 1.673 1.00 75.44 215 GLY A O 1
ATOM 1766 N N . VAL A 1 216 ? -3.403 12.205 -0.105 1.00 70.75 216 VAL A N 1
ATOM 1767 C CA . VAL A 1 216 ? -2.410 12.024 -1.166 1.00 70.75 216 VAL A CA 1
ATOM 1768 C C . VAL A 1 216 ? -2.156 13.373 -1.829 1.00 70.75 216 VAL A C 1
ATOM 1770 O O . VAL A 1 216 ? -3.071 14.167 -2.023 1.00 70.75 216 VAL A O 1
ATOM 1773 N N . TYR A 1 217 ? -0.903 13.635 -2.174 1.00 86.19 217 TYR A N 1
ATOM 1774 C CA . TYR A 1 217 ? -0.492 14.874 -2.818 1.00 86.19 217 TYR A CA 1
ATOM 1775 C C . TYR A 1 217 ? 0.483 14.604 -3.962 1.00 86.19 217 TYR A C 1
ATOM 1777 O O . TYR A 1 217 ? 1.170 13.579 -3.986 1.00 86.19 217 TYR A O 1
ATOM 1785 N N . CYS A 1 218 ? 0.575 15.546 -4.894 1.00 85.94 218 CYS A N 1
ATOM 1786 C CA . CYS A 1 218 ? 1.486 15.506 -6.028 1.00 85.94 218 CYS A CA 1
ATOM 1787 C C . CYS A 1 218 ? 2.227 16.838 -6.161 1.00 85.94 218 CYS A C 1
ATOM 1789 O O . CYS A 1 218 ? 1.613 17.868 -6.416 1.00 85.94 218 CYS A O 1
ATOM 1791 N N . TRP A 1 219 ? 3.551 16.814 -6.025 1.00 88.19 219 TRP A N 1
ATOM 1792 C CA . TRP A 1 219 ? 4.410 17.932 -6.411 1.00 88.19 219 TRP A CA 1
ATOM 1793 C C . TRP A 1 219 ? 4.717 17.823 -7.895 1.00 88.19 219 TRP A C 1
ATOM 1795 O O . TRP A 1 219 ? 5.151 16.766 -8.356 1.00 88.19 219 TRP A O 1
ATOM 1805 N N . LYS A 1 220 ? 4.550 18.902 -8.644 1.00 87.81 220 LYS A N 1
ATOM 1806 C CA . LYS A 1 220 ? 4.859 18.952 -10.069 1.00 87.81 220 LYS A CA 1
ATOM 1807 C C . LYS A 1 220 ? 5.918 20.011 -10.311 1.00 87.81 220 LYS A C 1
ATOM 1809 O O . LYS A 1 220 ? 5.742 21.169 -9.958 1.00 87.81 220 LYS A O 1
ATOM 1814 N N . ASN A 1 221 ? 7.029 19.595 -10.900 1.00 89.69 221 ASN A N 1
ATOM 1815 C CA . ASN A 1 221 ? 8.078 20.499 -11.332 1.00 89.69 221 ASN A CA 1
ATOM 1816 C C . ASN A 1 221 ? 7.620 21.203 -12.614 1.00 89.69 221 ASN A C 1
ATOM 1818 O O . ASN A 1 221 ? 7.396 20.557 -13.640 1.00 89.69 221 ASN A O 1
ATOM 1822 N N 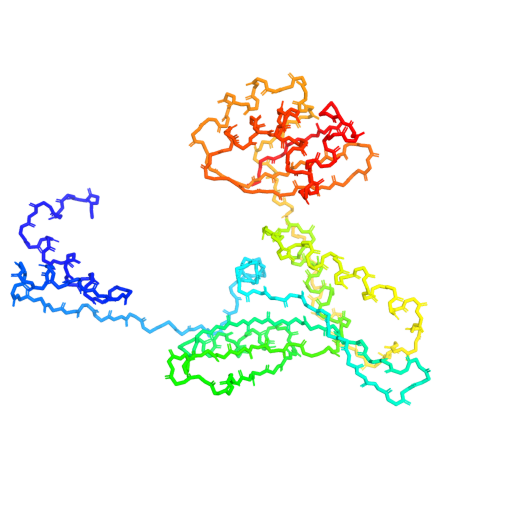. ASN A 1 222 ? 7.493 22.522 -12.556 1.00 90.88 222 ASN A N 1
ATOM 1823 C CA . ASN A 1 222 ? 6.967 23.340 -13.642 1.00 90.88 222 ASN A CA 1
ATOM 1824 C C . ASN A 1 222 ? 7.979 23.526 -14.790 1.00 90.88 222 ASN A C 1
ATOM 1826 O O . ASN A 1 222 ? 7.575 23.882 -15.890 1.00 90.88 222 ASN A O 1
ATOM 1830 N N . LEU A 1 223 ? 9.270 23.240 -14.570 1.00 88.62 223 LEU A N 1
ATOM 1831 C CA . LEU A 1 223 ? 10.321 23.370 -15.589 1.00 88.62 223 LEU A CA 1
ATOM 1832 C C . LEU A 1 223 ? 10.417 22.147 -16.504 1.00 88.62 223 LEU A C 1
ATOM 1834 O O . LEU A 1 223 ? 10.669 22.279 -17.695 1.00 88.62 223 LEU A O 1
ATOM 1838 N N . ASN A 1 224 ? 10.272 20.943 -15.946 1.00 83.31 224 ASN A N 1
ATOM 1839 C CA . ASN A 1 224 ? 10.481 19.692 -16.688 1.00 83.31 224 ASN A CA 1
ATOM 1840 C C . ASN A 1 224 ? 9.267 18.750 -16.684 1.00 83.31 224 ASN A C 1
ATOM 1842 O O . ASN A 1 224 ? 9.331 17.672 -17.270 1.00 83.31 224 ASN A O 1
ATOM 1846 N N . GLY A 1 225 ? 8.178 19.123 -16.010 1.00 77.62 225 GLY A N 1
ATOM 1847 C CA . GLY A 1 225 ? 6.945 18.339 -15.946 1.00 77.62 225 GLY A CA 1
ATOM 1848 C C . GLY A 1 225 ? 7.020 17.082 -15.075 1.00 77.62 225 GLY A C 1
ATOM 1849 O O . GLY A 1 225 ? 6.031 16.351 -14.993 1.00 77.62 225 GLY A O 1
ATOM 1850 N N . ASN A 1 226 ? 8.149 16.811 -14.409 1.00 72.88 226 ASN A N 1
ATOM 1851 C CA . ASN A 1 226 ? 8.264 15.664 -13.513 1.00 72.88 226 ASN A CA 1
ATOM 1852 C C . ASN A 1 226 ? 7.319 15.816 -12.321 1.00 72.88 226 ASN A C 1
ATOM 1854 O O . ASN A 1 226 ? 7.185 16.893 -11.741 1.00 72.88 226 ASN A O 1
ATOM 1858 N N . THR A 1 227 ? 6.705 14.706 -11.927 1.00 75.69 227 THR A N 1
ATOM 1859 C CA . THR A 1 227 ? 5.752 14.650 -10.819 1.00 75.69 227 THR A CA 1
ATOM 1860 C C . THR A 1 227 ? 6.266 13.752 -9.702 1.00 75.69 227 THR A C 1
ATOM 1862 O O . THR A 1 227 ? 6.966 12.765 -9.939 1.00 75.69 227 THR A O 1
ATOM 1865 N N . TYR A 1 228 ? 5.932 14.112 -8.467 1.00 82.56 228 TYR A N 1
ATOM 1866 C CA . TYR A 1 228 ? 6.379 13.438 -7.258 1.00 82.56 228 TYR A CA 1
ATOM 1867 C C . TYR A 1 228 ? 5.196 13.282 -6.315 1.00 82.56 228 TYR A C 1
ATOM 1869 O O . TYR A 1 228 ? 4.705 14.246 -5.729 1.00 82.56 228 TYR A O 1
ATOM 1877 N N . ILE A 1 229 ? 4.742 12.045 -6.177 1.00 69.88 229 ILE A N 1
ATOM 1878 C CA . ILE A 1 229 ? 3.517 11.718 -5.456 1.00 69.88 229 ILE A CA 1
ATOM 1879 C C . ILE A 1 229 ? 3.881 11.178 -4.078 1.00 69.88 229 ILE A C 1
ATOM 1881 O O . ILE A 1 229 ? 4.806 10.374 -3.939 1.00 69.88 229 ILE A O 1
ATOM 1885 N N . GLY A 1 230 ? 3.159 11.621 -3.056 1.00 66.69 230 GLY A N 1
ATOM 1886 C CA . GLY A 1 230 ? 3.326 11.149 -1.689 1.00 66.69 230 GLY A CA 1
ATOM 1887 C C . GLY A 1 230 ? 2.004 11.098 -0.938 1.00 66.69 230 GLY A C 1
ATOM 1888 O O . GLY A 1 230 ? 0.971 11.555 -1.422 1.00 66.69 230 GLY A O 1
ATOM 1889 N N . SER A 1 231 ? 2.041 10.521 0.258 1.00 77.56 231 SER A N 1
ATOM 1890 C CA . SER A 1 231 ? 0.914 10.504 1.184 1.00 77.56 231 SER A CA 1
ATOM 1891 C C . SER A 1 231 ? 1.369 10.880 2.590 1.00 77.56 231 SER A C 1
ATOM 1893 O O . SER A 1 231 ? 2.546 10.747 2.949 1.00 77.56 231 SER A O 1
ATOM 1895 N N . SER A 1 232 ? 0.439 11.391 3.390 1.00 77.31 232 SER A N 1
ATOM 1896 C CA . SER A 1 232 ? 0.676 11.663 4.804 1.00 77.31 232 SER A CA 1
ATOM 1897 C C . SER A 1 232 ? -0.601 11.491 5.613 1.00 77.31 232 SER A C 1
ATOM 1899 O O . SER A 1 232 ? -1.688 11.820 5.142 1.00 77.31 232 SER A O 1
ATOM 1901 N N . ILE A 1 233 ? -0.444 11.030 6.853 1.00 75.25 233 ILE A N 1
ATOM 1902 C CA . ILE A 1 233 ? -1.498 11.091 7.874 1.00 75.25 233 ILE A CA 1
ATOM 1903 C C . ILE A 1 233 ? -1.728 12.553 8.291 1.00 75.25 233 ILE A C 1
ATOM 1905 O O . ILE A 1 233 ? -2.848 12.937 8.596 1.00 75.25 233 ILE A O 1
ATOM 1909 N N . GLU A 1 234 ? -0.686 13.389 8.240 1.00 88.50 234 GLU A N 1
ATOM 1910 C CA . GLU A 1 234 ? -0.793 14.827 8.492 1.00 88.50 234 GLU A CA 1
ATOM 1911 C C . GLU A 1 234 ? -0.009 15.607 7.429 1.00 88.50 234 GLU A C 1
ATOM 1913 O O . GLU A 1 234 ? 1.230 15.639 7.417 1.00 88.50 234 GLU A O 1
ATOM 1918 N N . LEU A 1 235 ? -0.739 16.169 6.469 1.00 90.19 235 LEU A N 1
ATOM 1919 C CA . LEU A 1 235 ? -0.202 16.817 5.274 1.00 90.19 235 LEU A CA 1
ATOM 1920 C C . LEU A 1 235 ? 0.624 18.059 5.619 1.00 90.19 235 LEU A C 1
ATOM 1922 O O . LEU A 1 235 ? 1.744 18.191 5.131 1.00 90.19 235 LEU A O 1
ATOM 1926 N N . SER A 1 236 ? 0.144 18.918 6.523 1.00 96.00 236 SER A N 1
ATOM 1927 C CA . SER A 1 236 ? 0.898 20.103 6.959 1.00 96.00 236 SER A CA 1
ATOM 1928 C C . SER A 1 236 ? 2.284 19.748 7.509 1.00 96.00 236 SER A C 1
ATOM 1930 O O . SER A 1 236 ? 3.271 20.356 7.100 1.00 96.00 236 SER A O 1
ATOM 1932 N N . LYS A 1 237 ? 2.399 18.725 8.372 1.00 94.94 237 LYS A N 1
ATOM 1933 C CA . LYS A 1 237 ? 3.692 18.265 8.916 1.00 94.94 237 LYS A CA 1
ATOM 1934 C C . LYS A 1 237 ? 4.626 17.773 7.816 1.00 94.94 237 LYS A C 1
ATOM 1936 O O . LYS A 1 237 ? 5.814 18.091 7.832 1.00 94.94 237 LYS A O 1
ATOM 1941 N N . ARG A 1 238 ? 4.093 17.039 6.836 1.00 95.44 238 ARG A N 1
ATOM 1942 C CA . ARG A 1 238 ? 4.862 16.573 5.677 1.00 95.44 238 ARG A CA 1
ATOM 1943 C C . ARG A 1 238 ? 5.364 17.735 4.818 1.00 95.44 238 ARG A C 1
ATOM 1945 O O . ARG A 1 238 ? 6.518 17.730 4.407 1.00 95.44 238 ARG A O 1
ATOM 1952 N N . PHE A 1 239 ? 4.530 18.736 4.556 1.00 96.69 239 PHE A N 1
ATOM 1953 C CA . PHE A 1 239 ? 4.922 19.891 3.747 1.00 96.69 239 PHE A CA 1
ATOM 1954 C C . PHE A 1 239 ? 5.935 20.783 4.470 1.00 96.69 239 PHE A C 1
ATOM 1956 O O . PHE A 1 239 ? 6.894 21.224 3.844 1.00 96.69 239 PHE A O 1
ATOM 1963 N N . ILE A 1 240 ? 5.813 20.963 5.793 1.00 96.69 240 ILE A N 1
ATOM 1964 C CA . ILE A 1 240 ? 6.823 21.667 6.609 1.00 96.69 240 ILE A CA 1
ATOM 1965 C C . ILE A 1 240 ? 8.217 21.063 6.404 1.00 96.69 240 ILE A C 1
ATOM 1967 O O . ILE A 1 240 ? 9.189 21.805 6.273 1.00 96.69 240 ILE A O 1
ATOM 1971 N N . GLN A 1 241 ? 8.315 19.731 6.350 1.00 95.81 241 GLN A N 1
ATOM 1972 C CA . GLN A 1 241 ? 9.579 19.033 6.112 1.00 95.81 241 GLN A CA 1
ATOM 1973 C C . GLN A 1 241 ? 10.163 19.362 4.734 1.00 95.8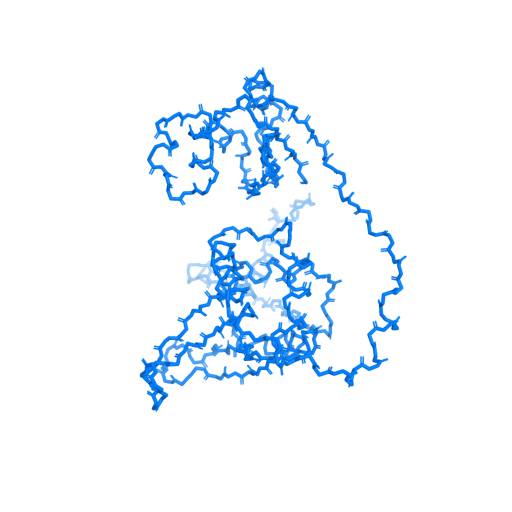1 241 GLN A C 1
ATOM 1975 O O . GLN A 1 241 ? 11.348 19.664 4.626 1.00 95.81 241 GLN A O 1
ATOM 1980 N N . TYR A 1 242 ? 9.344 19.353 3.683 1.00 95.38 242 TYR A N 1
ATOM 1981 C CA . TYR A 1 242 ? 9.811 19.675 2.332 1.00 95.38 242 TYR A CA 1
ATOM 1982 C C . TYR A 1 242 ? 10.202 21.136 2.150 1.00 95.38 242 TYR A C 1
ATOM 1984 O O . TYR A 1 242 ? 11.100 21.442 1.375 1.00 95.38 242 TYR A O 1
ATOM 1992 N N . PHE A 1 243 ? 9.606 22.033 2.924 1.00 96.06 243 PHE A N 1
ATOM 1993 C CA . PHE A 1 243 ? 9.998 23.432 2.938 1.00 96.06 243 PHE A CA 1
ATOM 1994 C C . PHE A 1 243 ? 11.188 23.746 3.868 1.00 96.06 243 PHE A C 1
ATOM 1996 O O . PHE A 1 243 ? 11.506 24.920 4.094 1.00 96.06 243 PHE A O 1
ATOM 2003 N N . ASN A 1 244 ? 11.833 22.724 4.440 1.00 95.19 244 ASN A N 1
ATOM 2004 C CA . ASN A 1 244 ? 12.979 22.858 5.334 1.00 95.19 244 ASN A CA 1
ATOM 2005 C C . ASN A 1 244 ? 14.252 22.309 4.675 1.00 95.19 244 ASN A C 1
ATOM 2007 O O . ASN A 1 244 ? 14.441 21.098 4.563 1.00 95.19 244 ASN A O 1
ATOM 2011 N N . THR A 1 245 ? 15.179 23.198 4.318 1.00 93.56 245 THR A N 1
ATOM 2012 C CA . THR A 1 245 ? 16.435 22.846 3.639 1.00 93.56 245 THR A CA 1
ATOM 2013 C C . THR A 1 245 ? 17.277 21.827 4.410 1.00 93.56 245 THR A C 1
ATOM 2015 O O . THR A 1 245 ? 17.828 20.910 3.803 1.00 93.56 245 THR A O 1
ATOM 2018 N N . LYS A 1 246 ? 17.329 21.909 5.749 1.00 96.19 246 LYS A N 1
ATOM 2019 C CA . LYS A 1 246 ? 18.056 20.933 6.580 1.00 96.19 246 LYS A CA 1
ATOM 2020 C C . LYS A 1 246 ? 17.451 19.536 6.441 1.00 96.19 246 LYS A C 1
ATOM 2022 O O . LYS A 1 246 ? 18.183 18.564 6.281 1.00 96.19 246 LYS A O 1
ATOM 2027 N N . TYR A 1 247 ? 16.122 19.432 6.455 1.00 96.31 247 TYR A N 1
ATOM 2028 C CA . TYR A 1 247 ? 15.438 18.156 6.241 1.00 96.31 247 TYR A CA 1
ATOM 2029 C C . TYR A 1 247 ? 15.713 17.595 4.841 1.00 96.31 247 TYR A C 1
ATOM 2031 O O . TYR A 1 247 ? 15.996 16.402 4.712 1.00 96.31 247 TYR A O 1
ATOM 2039 N N . LEU A 1 248 ? 15.664 18.444 3.808 1.00 94.50 248 LEU A N 1
ATOM 2040 C CA . LEU A 1 248 ? 15.931 18.037 2.428 1.00 94.50 248 LEU A CA 1
ATOM 2041 C C . LEU A 1 248 ? 17.342 17.452 2.268 1.00 94.50 24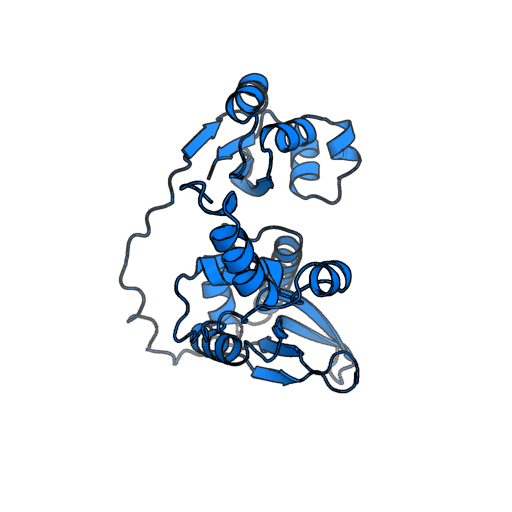8 LEU A C 1
ATOM 2043 O O . LEU A 1 248 ? 17.497 16.409 1.631 1.00 94.50 248 LEU A O 1
ATOM 2047 N N . LEU A 1 249 ? 18.350 18.100 2.862 1.00 91.69 249 LEU A N 1
ATOM 2048 C CA . LEU A 1 249 ? 19.748 17.663 2.806 1.00 91.69 249 LEU A CA 1
ATOM 2049 C C . LEU A 1 249 ? 19.964 16.332 3.539 1.00 91.69 249 LEU A C 1
ATOM 2051 O O . LEU A 1 249 ? 20.646 15.455 3.014 1.00 91.69 249 LEU A O 1
ATOM 2055 N N . LEU A 1 250 ? 19.332 16.150 4.705 1.00 93.06 250 LEU A N 1
ATOM 2056 C CA . LEU A 1 250 ? 19.399 14.900 5.474 1.00 93.06 250 LEU A CA 1
ATOM 2057 C C . LEU A 1 250 ? 18.674 13.732 4.784 1.00 93.06 250 LEU A C 1
ATOM 2059 O O . LEU A 1 250 ? 19.059 12.581 4.959 1.00 93.06 250 LEU A O 1
ATOM 2063 N N . ASN A 1 251 ? 17.638 14.012 3.988 1.00 87.31 251 ASN A N 1
ATOM 2064 C CA . ASN A 1 251 ? 16.807 13.004 3.318 1.00 87.31 251 ASN A CA 1
ATOM 2065 C C . ASN A 1 251 ? 17.011 13.007 1.795 1.00 87.31 251 ASN A C 1
ATOM 2067 O O . ASN A 1 251 ? 16.071 12.813 1.018 1.00 87.31 251 ASN A O 1
ATOM 2071 N N . ASN A 1 252 ? 18.254 13.211 1.353 1.00 81.81 252 ASN A N 1
ATOM 2072 C CA . ASN A 1 252 ? 18.627 13.283 -0.062 1.00 81.81 252 ASN A CA 1
ATOM 2073 C C . ASN A 1 252 ? 18.420 11.962 -0.837 1.00 81.81 252 ASN A C 1
ATOM 2075 O O . ASN A 1 252 ? 18.510 11.947 -2.065 1.00 81.81 252 ASN A O 1
ATOM 2079 N N . SER A 1 253 ? 18.107 10.853 -0.164 1.00 75.81 253 SER A N 1
ATOM 2080 C CA . SER A 1 253 ? 17.712 9.587 -0.792 1.00 75.81 253 SER A CA 1
ATOM 2081 C C . SER A 1 253 ? 16.337 9.685 -1.469 1.00 75.81 253 SER A C 1
ATOM 2083 O O . SER A 1 253 ? 16.093 9.011 -2.476 1.00 75.81 253 SER A O 1
ATOM 2085 N N . MET A 1 254 ? 15.471 10.596 -1.014 1.00 78.69 254 MET A N 1
ATOM 2086 C CA . MET A 1 254 ? 14.150 10.832 -1.594 1.00 78.69 254 MET A CA 1
ATOM 2087 C C . MET A 1 254 ? 14.240 11.662 -2.882 1.00 78.69 254 MET A C 1
ATOM 2089 O O . MET A 1 254 ? 14.852 12.731 -2.921 1.00 78.69 254 MET A O 1
ATOM 2093 N N . ALA A 1 255 ? 13.573 11.196 -3.943 1.00 80.44 255 ALA A N 1
ATOM 2094 C CA . ALA A 1 255 ? 13.592 11.858 -5.249 1.00 80.44 255 ALA A CA 1
ATOM 2095 C C . ALA A 1 255 ? 13.049 13.297 -5.206 1.00 80.44 255 ALA A C 1
ATOM 2097 O O . ALA A 1 255 ? 13.648 14.181 -5.815 1.00 80.44 255 ALA A O 1
ATOM 2098 N N . ILE A 1 256 ? 11.965 13.535 -4.455 1.00 89.81 256 ILE A N 1
ATOM 2099 C CA . ILE A 1 256 ? 11.412 14.882 -4.255 1.00 89.81 256 ILE A CA 1
ATOM 2100 C C . ILE A 1 256 ? 12.395 15.787 -3.508 1.00 89.81 256 ILE A C 1
ATOM 2102 O O . ILE A 1 256 ? 12.586 16.922 -3.922 1.00 89.81 256 ILE A O 1
ATOM 2106 N N . CYS A 1 257 ? 13.103 15.286 -2.488 1.00 89.56 257 CYS A N 1
ATOM 2107 C CA . CYS A 1 257 ? 14.049 16.111 -1.736 1.00 89.56 257 CYS A CA 1
ATOM 2108 C C . CYS A 1 257 ? 15.201 16.608 -2.615 1.00 89.56 257 CYS A C 1
ATOM 2110 O O . CYS A 1 257 ? 15.507 17.799 -2.614 1.00 89.56 257 CYS A O 1
ATOM 2112 N N . ARG A 1 258 ? 15.782 15.729 -3.446 1.00 91.44 258 ARG A N 1
ATOM 2113 C CA . ARG A 1 258 ? 16.801 16.138 -4.431 1.00 91.44 258 ARG A CA 1
ATOM 2114 C C . ARG A 1 258 ? 16.257 17.131 -5.450 1.00 91.44 258 ARG A C 1
ATOM 2116 O O . ARG A 1 258 ? 16.979 18.031 -5.865 1.00 91.44 258 ARG A O 1
ATOM 2123 N N . ALA A 1 259 ? 15.008 16.954 -5.875 1.00 87.06 259 ALA A N 1
ATOM 2124 C CA . ALA A 1 259 ? 14.387 17.823 -6.863 1.00 87.06 259 ALA A CA 1
ATOM 2125 C C . ALA A 1 259 ? 14.112 19.227 -6.301 1.00 87.06 259 ALA A C 1
ATOM 2127 O O . ALA A 1 259 ? 14.420 20.206 -6.973 1.00 87.06 259 ALA A O 1
ATOM 2128 N N . LEU A 1 260 ? 13.615 19.331 -5.066 1.00 94.12 260 LEU A N 1
ATOM 2129 C CA . LEU A 1 260 ? 13.402 20.611 -4.386 1.00 94.12 260 LEU A CA 1
ATOM 2130 C C . LEU A 1 260 ? 14.723 21.348 -4.133 1.00 94.12 260 LEU A C 1
ATOM 2132 O O . LEU A 1 260 ? 14.791 22.548 -4.370 1.00 94.12 260 LEU A O 1
ATOM 2136 N N . ILE A 1 261 ? 15.793 20.635 -3.751 1.00 94.94 261 ILE A N 1
ATOM 2137 C CA . ILE A 1 261 ? 17.140 21.227 -3.633 1.00 94.94 261 ILE A CA 1
ATOM 2138 C C . ILE A 1 261 ? 17.629 21.744 -4.989 1.00 94.94 261 ILE A C 1
ATOM 2140 O O . ILE A 1 261 ? 18.130 22.859 -5.083 1.00 94.94 261 ILE A O 1
ATOM 2144 N N . LYS A 1 262 ? 17.503 20.930 -6.044 1.00 95.25 262 LYS A N 1
ATOM 2145 C CA . LYS A 1 262 ? 18.074 21.237 -7.360 1.00 95.25 262 LYS A CA 1
ATOM 2146 C C . LYS A 1 262 ? 17.342 22.361 -8.092 1.00 95.25 262 LYS A C 1
ATOM 2148 O O . LYS A 1 262 ? 17.982 23.135 -8.792 1.00 95.25 262 LYS A O 1
ATOM 2153 N N . TYR A 1 263 ? 16.015 22.391 -8.006 1.00 94.19 263 TYR A N 1
ATOM 2154 C CA . TYR A 1 263 ? 15.184 23.279 -8.821 1.00 94.19 263 TYR A CA 1
ATOM 2155 C C . TYR A 1 263 ? 14.522 24.401 -8.012 1.00 94.19 263 TYR A C 1
ATOM 2157 O O . TYR A 1 263 ? 13.979 25.315 -8.620 1.00 94.19 263 TYR A O 1
ATOM 2165 N N . GLY A 1 264 ? 14.577 24.365 -6.677 1.00 94.81 264 GLY A N 1
ATOM 2166 C CA . GLY A 1 264 ? 13.941 25.355 -5.804 1.00 94.81 264 GLY A CA 1
ATOM 2167 C C . GLY A 1 264 ? 12.417 25.208 -5.725 1.00 94.81 264 GLY A C 1
ATOM 2168 O O . GLY A 1 264 ? 11.773 24.754 -6.669 1.00 94.81 264 GLY A O 1
ATOM 2169 N N . ASN A 1 265 ? 11.822 25.607 -4.595 1.00 92.62 265 ASN A N 1
ATOM 2170 C CA . ASN A 1 265 ? 10.374 25.478 -4.350 1.00 92.62 265 ASN A CA 1
ATOM 2171 C C . ASN A 1 265 ? 9.523 26.326 -5.315 1.00 92.62 265 ASN A C 1
ATOM 2173 O O . ASN A 1 265 ? 8.427 25.922 -5.701 1.00 92.62 265 ASN A O 1
ATOM 2177 N N . SER A 1 266 ? 10.035 27.476 -5.758 1.00 96.25 266 SER A N 1
ATOM 2178 C CA . SER A 1 266 ? 9.321 28.399 -6.654 1.00 96.25 266 SER A CA 1
ATOM 2179 C C . SER A 1 266 ? 8.988 27.786 -8.016 1.00 96.25 266 SER A C 1
ATOM 2181 O O . SER A 1 266 ? 8.059 28.227 -8.687 1.00 96.25 266 SER A O 1
ATOM 2183 N N . ASN A 1 267 ? 9.703 26.728 -8.403 1.00 97.25 267 ASN A N 1
ATOM 2184 C CA . ASN A 1 267 ? 9.501 25.995 -9.647 1.00 97.25 267 ASN A CA 1
ATOM 2185 C C . ASN A 1 267 ? 8.578 24.780 -9.496 1.00 97.25 267 ASN A C 1
ATOM 2187 O O . ASN A 1 267 ? 8.544 23.924 -10.383 1.00 97.25 267 ASN A O 1
ATOM 2191 N N . PHE A 1 268 ? 7.839 24.675 -8.390 1.00 97.44 268 PHE A N 1
ATOM 2192 C CA . PHE A 1 268 ? 6.886 23.596 -8.167 1.00 97.44 268 PHE A CA 1
ATOM 2193 C C . PHE A 1 268 ? 5.466 24.102 -7.936 1.00 97.44 268 PHE A C 1
ATOM 2195 O O . PHE A 1 268 ? 5.243 25.101 -7.253 1.00 97.44 268 PHE A O 1
ATOM 2202 N N . SER A 1 269 ? 4.516 23.329 -8.451 1.00 95.81 269 SER A N 1
ATOM 2203 C CA . SER A 1 269 ? 3.112 23.325 -8.042 1.00 95.81 269 SER A CA 1
ATOM 2204 C C . SER A 1 269 ? 2.825 22.111 -7.149 1.00 95.81 269 SER A C 1
ATOM 2206 O O . SER A 1 269 ? 3.554 21.112 -7.176 1.00 95.81 269 SER A O 1
ATOM 2208 N N . LEU A 1 270 ? 1.777 22.200 -6.332 1.00 95.75 270 LEU A N 1
ATOM 2209 C CA . LEU A 1 270 ? 1.338 21.140 -5.426 1.00 95.75 270 LEU A CA 1
ATOM 2210 C C . LEU A 1 270 ? -0.158 20.894 -5.593 1.00 95.75 270 LEU A C 1
ATOM 2212 O O . LEU A 1 270 ? -0.965 21.807 -5.468 1.00 95.75 270 LEU A O 1
ATOM 2216 N N . GLU A 1 271 ? -0.530 19.645 -5.821 1.00 92.00 271 GLU A N 1
ATOM 2217 C CA . GLU A 1 271 ? -1.914 19.210 -5.979 1.00 92.00 271 GLU A CA 1
ATOM 2218 C C . GLU A 1 271 ? -2.298 18.270 -4.832 1.00 92.00 271 GLU A C 1
ATOM 2220 O O . GLU A 1 271 ? -1.516 17.387 -4.468 1.00 92.00 271 GLU A O 1
ATOM 2225 N N . ILE A 1 272 ? -3.500 18.434 -4.276 1.00 89.38 272 ILE A N 1
ATOM 2226 C CA . ILE A 1 272 ? -4.116 17.464 -3.358 1.00 89.38 272 ILE A CA 1
ATOM 2227 C C . ILE A 1 272 ? -5.063 16.578 -4.175 1.00 89.38 272 ILE A C 1
ATOM 2229 O O . ILE A 1 272 ? -5.923 17.098 -4.890 1.00 89.38 272 ILE A O 1
ATOM 2233 N N . LEU A 1 273 ? -4.868 15.257 -4.099 1.00 82.19 273 LEU A N 1
ATOM 2234 C CA . LEU A 1 273 ? -5.524 14.248 -4.942 1.00 82.19 273 LEU A CA 1
ATOM 2235 C C . LEU A 1 273 ? -6.598 13.449 -4.208 1.00 82.19 273 LEU A C 1
ATOM 2237 O O . LEU A 1 273 ? -6.357 13.089 -3.033 1.00 82.19 273 LEU A O 1
#

Foldseek 3Di:
DVVPCCVDPVVVLVVLLDQCVPDVGDDPVVCVVDVDHHHDDDDQDQDPADPDLLVVLVQCLPFKDWDWDWDQDPDPVRIDIFTKIKGKDFQSCVNVLVNVCVVQVFWDKDFDPDDPVRRTMIMTIGGDPPPSNCVSVCVNLVPDNEPPSNVSVVVSVVVVVVVVVVPPPPPPVPDPPPPPPPPPPPDDPPPFPDKAPACVVCVVVQLVVQAQHWAKKWKAQQPPRDIDIYTDNGRNVVSVLLVDLVSLVVVVVGPSSVVCVVRNRRRIMMTTD